Protein AF-A0A9P6G6C9-F1 (afdb_monomer_lite)

Radius of gyration: 34.12 Å; chains: 1; bounding box: 76×97×109 Å

pLDDT: mean 74.34, std 20.44, range [31.48, 97.38]

Secondary structure (DSSP, 8-state):
--PPPPPPPPP-PPPPPPP---------------------------PPPP-----PPPHHHHHHHS-TT---HHHHHHHTT--GGGHHHHHHHHHHHS--------PPPPPPPPHHHHHHHHHHHHS----SS--S-EEEEEEEEEEEEEESSSHHHHHHHHTT-S-SEEEEEE-TT-SSB-TTS-GGGPPPPSSSTT----TT-S-B-SS---HHHHSSHHHHHHHHSTT--SS-------BS-HHHHHHHHHHTSTTSS-SS--SS-EEEEEE-TTEEEEEEEEEEEEEEEEEEE-TTS-EEEEEEEEEEEEEEEEEEEEHHHHGGGTT-SEEEHHHHHHT-PPEE--HHHHHHSTT-----TT----

Organism: NCBI:txid565426

Sequence (370 aa):
MSNSLPPGEPSITTPSSPTVTTTAIERTSTAQAQTTKAKISKKASNAPSELKIKKLPSVEELRNMIPSDGVDIRDLARKLNISDTNYWLFSELIKMTCDIEIRAWVRPLPTIPSPFALMKLYQAASKPAVRRELLENQVIAAELQGDITITWEGHTELARGASRILPESFYRVFYEDSATLTPYVSKHTHPKHRGRLGFTMSDKVAFQSIGTFSVSEDFTRDRIERQLVWNQKKNPSSFVSASDSINVAKRRAHFHSPDGKSNRIGVRIAIARISTHGLRPVTIHADLKETIQNIGKDEFGLDTLEDLSTEIRPVQIPAWIHEDALSGYHDATSMTLEELEAAEPEIWLSITELRHCNLKVPATRGHDYE

Structure (mmCIF, N/CA/C/O backbone):
data_AF-A0A9P6G6C9-F1
#
_entry.id   AF-A0A9P6G6C9-F1
#
loop_
_atom_site.group_PDB
_atom_site.id
_atom_site.type_symbol
_atom_site.label_atom_id
_atom_site.label_alt_id
_atom_site.label_comp_id
_atom_site.label_asym_id
_atom_site.label_entity_id
_atom_site.label_seq_id
_atom_site.pdbx_PDB_ins_code
_atom_site.Cartn_x
_atom_site.Cartn_y
_atom_site.Cartn_z
_atom_site.occupancy
_atom_site.B_iso_or_equiv
_atom_site.auth_seq_id
_atom_site.auth_comp_id
_atom_site.auth_asym_id
_atom_site.auth_atom_id
_atom_site.pdbx_PDB_model_num
ATOM 1 N N . MET A 1 1 ? 19.761 -48.060 52.007 1.00 38.12 1 MET A N 1
ATOM 2 C CA . MET A 1 1 ? 19.286 -49.140 51.116 1.00 38.12 1 MET A CA 1
ATOM 3 C C . MET A 1 1 ? 18.052 -48.606 50.409 1.00 38.12 1 MET A C 1
ATOM 5 O O . MET A 1 1 ? 17.121 -48.263 51.112 1.00 38.12 1 MET A O 1
ATOM 9 N N . SER A 1 2 ? 17.955 -48.386 49.107 1.00 35.81 2 SER A N 1
ATOM 10 C CA . SER A 1 2 ? 18.883 -48.361 47.972 1.00 35.81 2 SER A CA 1
ATOM 11 C C . SER A 1 2 ? 18.137 -47.541 46.912 1.00 35.81 2 SER A C 1
ATOM 13 O O . SER A 1 2 ? 17.025 -47.906 46.543 1.00 35.81 2 SER A O 1
ATOM 15 N N . ASN A 1 3 ? 18.722 -46.415 46.501 1.00 31.62 3 ASN A N 1
ATOM 16 C CA . ASN A 1 3 ? 18.191 -45.515 45.478 1.00 31.62 3 ASN A CA 1
ATOM 17 C C . ASN A 1 3 ? 18.444 -46.106 44.086 1.00 31.62 3 ASN A C 1
ATOM 19 O O . ASN A 1 3 ? 19.581 -46.455 43.768 1.00 31.62 3 ASN A O 1
ATOM 23 N N . SER A 1 4 ? 17.406 -46.173 43.259 1.00 41.09 4 SER A N 1
ATOM 24 C CA . SER A 1 4 ? 17.476 -46.532 41.841 1.00 41.09 4 SER A CA 1
ATOM 25 C C . SER A 1 4 ? 17.426 -45.266 40.978 1.00 41.09 4 SER A C 1
ATOM 27 O O . SER A 1 4 ? 16.466 -44.501 41.040 1.00 41.09 4 SER A O 1
ATOM 29 N N . LEU A 1 5 ? 18.506 -45.053 40.222 1.00 45.41 5 LEU A N 1
ATOM 30 C CA . LEU A 1 5 ? 18.744 -43.953 39.281 1.00 45.41 5 LEU A CA 1
ATOM 31 C C . LEU A 1 5 ? 18.026 -44.175 37.930 1.00 45.41 5 LEU A C 1
ATOM 33 O O . LEU A 1 5 ? 17.737 -45.324 37.586 1.00 45.41 5 LEU A O 1
ATOM 37 N N . PRO A 1 6 ? 17.768 -43.104 37.152 1.00 51.66 6 PRO A N 1
ATOM 38 C CA . PRO A 1 6 ? 17.127 -43.175 35.836 1.00 51.66 6 PRO A CA 1
ATOM 39 C C . PRO A 1 6 ? 18.102 -43.574 34.701 1.00 51.66 6 PRO A C 1
ATOM 41 O O . PRO A 1 6 ? 19.320 -43.474 34.874 1.00 51.66 6 PRO A O 1
ATOM 44 N N . PRO A 1 7 ? 17.581 -44.033 33.542 1.00 54.34 7 PRO A N 1
ATOM 45 C CA . PRO A 1 7 ? 18.381 -44.545 32.431 1.00 54.34 7 PRO A CA 1
ATOM 46 C C . PRO A 1 7 ? 19.007 -43.431 31.580 1.00 54.34 7 PRO A C 1
ATOM 48 O O . PRO A 1 7 ? 18.455 -42.341 31.441 1.00 54.34 7 PRO A O 1
ATOM 51 N N . GLY A 1 8 ? 20.183 -43.749 31.035 1.00 42.47 8 GLY A N 1
ATOM 52 C CA . GLY A 1 8 ? 21.123 -42.822 30.417 1.00 42.47 8 GLY A CA 1
ATOM 53 C C . GLY A 1 8 ? 20.818 -42.362 28.991 1.00 42.47 8 GLY A C 1
ATOM 54 O O . GLY A 1 8 ? 20.066 -42.975 28.234 1.00 42.47 8 GLY A O 1
ATOM 55 N N . GLU A 1 9 ? 21.488 -41.262 28.659 1.00 39.94 9 GLU A N 1
ATOM 56 C CA . GLU A 1 9 ? 21.575 -40.622 27.350 1.00 39.94 9 GLU A CA 1
ATOM 57 C C . GLU A 1 9 ? 22.405 -41.452 26.348 1.00 39.94 9 GLU A C 1
ATOM 59 O O . GLU A 1 9 ? 23.418 -42.051 26.725 1.00 39.94 9 GLU A O 1
ATOM 64 N N . PRO A 1 10 ? 22.046 -41.455 25.051 1.00 46.94 10 PRO A N 1
ATOM 65 C CA . PRO A 1 10 ? 22.897 -42.002 24.005 1.00 46.94 10 PRO A CA 1
ATOM 66 C C . PRO A 1 10 ? 23.982 -41.004 23.562 1.00 46.94 10 PRO A C 1
ATOM 68 O O . PRO A 1 10 ? 23.713 -39.888 23.121 1.00 46.94 10 PRO A O 1
ATOM 71 N N . SER A 1 11 ? 25.227 -41.475 23.633 1.00 35.34 11 SER A N 1
ATOM 72 C CA . SER A 1 11 ? 26.441 -40.855 23.098 1.00 35.34 11 SER A CA 1
ATOM 73 C C . SER A 1 11 ? 26.387 -40.745 21.567 1.00 35.34 11 SER A C 1
ATOM 75 O O . SER A 1 11 ? 26.292 -41.758 20.872 1.00 35.34 11 SER A O 1
ATOM 77 N N . ILE A 1 12 ? 26.482 -39.522 21.035 1.00 45.25 12 ILE A N 1
ATOM 78 C CA . ILE A 1 12 ? 26.712 -39.270 19.607 1.00 45.25 12 ILE A CA 1
ATOM 79 C C . ILE A 1 12 ? 28.212 -39.073 19.391 1.00 45.25 12 ILE A C 1
ATOM 81 O O . ILE A 1 12 ? 28.831 -38.138 19.895 1.00 45.25 12 ILE A O 1
ATOM 85 N N . THR A 1 13 ? 28.778 -40.001 18.631 1.00 37.72 13 THR A N 1
ATOM 86 C CA . THR A 1 13 ? 30.160 -40.045 18.164 1.00 37.72 13 THR A CA 1
ATOM 87 C C . THR A 1 13 ? 30.345 -39.096 16.979 1.00 37.72 13 THR A C 1
ATOM 89 O O . THR A 1 13 ? 29.615 -39.150 15.992 1.00 37.72 13 THR A O 1
ATOM 92 N N . THR A 1 14 ? 31.346 -38.225 17.067 1.00 38.72 14 THR A N 1
ATOM 93 C CA . THR A 1 14 ? 31.849 -37.381 15.977 1.00 38.72 14 THR A CA 1
ATOM 94 C C . THR A 1 14 ? 32.700 -38.203 15.000 1.00 38.72 14 THR A C 1
ATOM 96 O O . THR A 1 14 ? 33.655 -38.846 15.438 1.00 38.72 14 THR A O 1
ATOM 99 N N . PRO A 1 15 ? 32.450 -38.151 13.677 1.00 43.31 15 PRO A N 1
ATOM 100 C CA . PRO A 1 15 ? 33.411 -38.616 12.688 1.00 43.31 15 PRO A CA 1
ATOM 101 C C . PRO A 1 15 ? 34.356 -37.486 12.264 1.00 43.31 15 PRO A C 1
ATOM 103 O O . PRO A 1 15 ? 33.947 -36.382 11.909 1.00 43.31 15 PRO A O 1
ATOM 106 N N . SER A 1 16 ? 35.640 -37.821 12.293 1.00 35.06 16 SER A N 1
ATOM 107 C CA . SER A 1 16 ? 36.790 -37.069 11.806 1.00 35.06 16 SER A CA 1
ATOM 108 C C . SER A 1 16 ? 36.737 -36.757 10.305 1.00 35.06 16 SER A C 1
ATOM 110 O O . SER A 1 16 ? 36.361 -37.598 9.489 1.00 35.06 16 SER A O 1
ATOM 112 N N . SER A 1 17 ? 37.207 -35.558 9.967 1.00 34.16 17 SER A N 1
ATOM 113 C CA . SER A 1 17 ? 37.403 -34.999 8.627 1.00 34.16 17 SER A CA 1
ATOM 114 C C . SER A 1 17 ? 38.245 -35.871 7.683 1.00 34.16 17 SER A C 1
ATOM 116 O O . SER A 1 17 ? 39.265 -36.413 8.113 1.00 34.16 17 SER A O 1
ATOM 118 N N . PRO A 1 18 ? 37.944 -35.888 6.370 1.00 42.31 18 PRO A N 1
ATOM 119 C CA . PRO A 1 18 ? 38.928 -36.215 5.353 1.00 42.31 18 PRO A CA 1
ATOM 120 C C . PRO A 1 18 ? 39.667 -34.958 4.872 1.00 42.31 18 PRO A C 1
ATOM 122 O O . PRO A 1 18 ? 39.082 -33.961 4.445 1.00 42.31 18 PRO A O 1
ATOM 125 N N . THR A 1 19 ? 40.988 -35.054 4.943 1.00 37.78 19 THR A N 1
ATOM 126 C CA . THR A 1 19 ? 42.002 -34.171 4.370 1.00 37.78 19 THR A CA 1
ATOM 127 C C . THR A 1 19 ? 41.800 -34.005 2.862 1.00 37.78 19 THR A C 1
ATOM 129 O O . THR A 1 19 ? 41.889 -34.979 2.117 1.00 37.78 19 THR A O 1
ATOM 132 N N . VAL A 1 20 ? 41.580 -32.772 2.398 1.00 34.88 20 VAL A N 1
ATOM 133 C CA . VAL A 1 20 ? 41.673 -32.417 0.975 1.00 34.88 20 VAL A CA 1
ATOM 134 C C . VAL A 1 20 ? 42.923 -31.575 0.768 1.00 34.88 20 VAL A C 1
ATOM 136 O O . VAL A 1 20 ? 43.046 -30.454 1.257 1.00 34.88 20 VAL A O 1
ATOM 139 N N . THR A 1 21 ? 43.863 -32.174 0.049 1.00 35.75 21 THR A N 1
ATOM 140 C CA . THR A 1 21 ? 45.107 -31.590 -0.439 1.00 35.75 21 THR A CA 1
ATOM 141 C C . THR A 1 21 ? 44.792 -30.593 -1.552 1.00 35.75 21 THR A C 1
ATOM 143 O O . THR A 1 21 ? 44.393 -30.999 -2.642 1.00 35.75 21 THR A O 1
ATOM 146 N N . THR A 1 22 ? 44.990 -29.296 -1.310 1.00 34.56 22 THR A N 1
ATOM 147 C CA . THR A 1 22 ? 44.917 -28.278 -2.367 1.00 34.56 22 THR A CA 1
ATOM 148 C C . THR A 1 22 ? 46.325 -27.908 -2.808 1.00 34.56 22 THR A C 1
ATOM 150 O O . THR A 1 22 ? 47.099 -27.297 -2.074 1.00 34.56 22 THR A O 1
ATOM 153 N N . THR A 1 23 ? 46.653 -28.325 -4.025 1.00 34.06 23 THR A N 1
ATOM 154 C CA . THR A 1 23 ? 47.882 -28.020 -4.750 1.00 34.06 23 THR A CA 1
ATOM 155 C C . THR A 1 23 ? 48.022 -26.511 -4.955 1.00 34.06 23 THR A C 1
ATOM 157 O O . THR A 1 23 ? 47.132 -25.863 -5.506 1.00 34.06 23 THR A O 1
ATOM 160 N N . ALA A 1 24 ? 49.154 -25.957 -4.523 1.00 35.28 24 ALA A N 1
ATOM 161 C CA . ALA A 1 24 ? 49.559 -24.594 -4.819 1.00 35.28 24 ALA A CA 1
ATOM 162 C C . ALA A 1 24 ? 49.831 -24.450 -6.325 1.00 35.28 24 ALA A C 1
ATOM 164 O O . ALA A 1 24 ? 50.690 -25.134 -6.879 1.00 35.28 24 ALA A O 1
ATOM 165 N N . ILE A 1 25 ? 49.092 -23.559 -6.985 1.00 36.94 25 ILE A N 1
ATOM 166 C CA . ILE A 1 25 ? 49.417 -23.065 -8.323 1.00 36.94 25 ILE A CA 1
ATOM 167 C C . ILE A 1 25 ? 50.054 -21.691 -8.127 1.00 36.94 25 ILE A C 1
ATOM 169 O O . ILE A 1 25 ? 49.365 -20.692 -7.923 1.00 36.94 25 ILE A O 1
ATOM 173 N N . GLU A 1 26 ? 51.383 -21.657 -8.186 1.00 34.56 26 GLU A N 1
ATOM 174 C CA . GLU A 1 26 ? 52.137 -20.440 -8.456 1.00 34.56 26 GLU A CA 1
ATOM 175 C C . GLU A 1 26 ? 51.797 -19.967 -9.873 1.00 34.56 26 GLU A C 1
ATOM 177 O O . GLU A 1 26 ? 52.072 -20.642 -10.865 1.00 34.56 26 GLU A O 1
ATOM 182 N N . ARG A 1 27 ? 51.186 -18.786 -9.977 1.00 34.44 27 ARG A N 1
ATOM 183 C CA . ARG A 1 27 ? 51.177 -18.006 -11.214 1.00 34.44 27 ARG A CA 1
ATOM 184 C C . ARG A 1 27 ? 52.000 -16.751 -10.994 1.00 34.44 27 ARG A C 1
ATOM 186 O O . ARG A 1 27 ? 51.527 -15.743 -10.481 1.00 34.44 27 ARG A O 1
ATOM 193 N N . THR A 1 28 ? 53.246 -16.847 -11.426 1.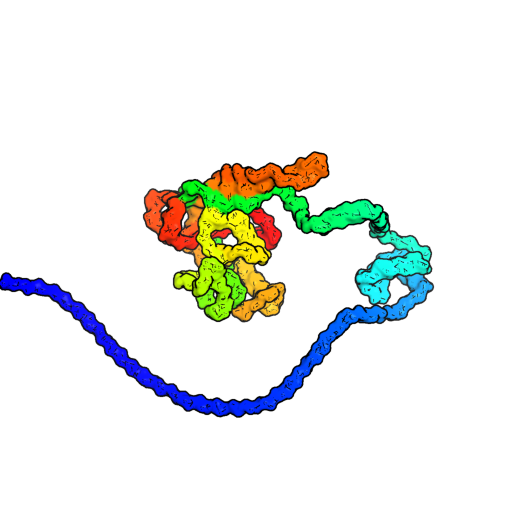00 35.66 28 THR A N 1
ATOM 194 C CA . THR A 1 28 ? 54.067 -15.734 -11.882 1.00 35.66 28 THR A CA 1
ATOM 195 C C . THR A 1 28 ? 53.345 -15.018 -13.025 1.00 35.66 28 THR A C 1
ATOM 197 O O . THR A 1 28 ? 53.144 -15.578 -14.101 1.00 35.66 28 THR A O 1
ATOM 200 N N . SER A 1 29 ? 52.963 -13.759 -12.817 1.00 34.97 29 SER A N 1
ATOM 201 C CA . SER A 1 29 ? 52.684 -12.838 -13.920 1.00 34.97 29 SER A CA 1
ATOM 202 C C . SER A 1 29 ? 53.418 -11.529 -13.679 1.00 34.97 29 SER A C 1
ATOM 204 O O . SER A 1 29 ? 53.102 -10.753 -12.778 1.00 34.97 29 SER A O 1
ATOM 206 N N . THR A 1 30 ? 54.435 -11.344 -14.503 1.00 33.28 30 THR A N 1
ATOM 207 C CA . THR A 1 30 ? 55.254 -10.160 -14.708 1.00 33.28 30 THR A CA 1
ATOM 208 C C . THR A 1 30 ? 54.401 -8.915 -14.949 1.00 33.28 30 THR A C 1
ATOM 210 O O . THR A 1 30 ? 53.619 -8.837 -15.894 1.00 33.28 30 THR A O 1
ATOM 213 N N . ALA A 1 31 ? 54.600 -7.903 -14.106 1.00 33.38 31 ALA A N 1
ATOM 214 C CA . ALA A 1 31 ? 54.125 -6.550 -14.346 1.00 33.38 31 ALA A CA 1
ATOM 215 C C . ALA A 1 31 ? 54.951 -5.921 -15.482 1.00 33.38 31 ALA A C 1
ATOM 217 O O . ALA A 1 31 ? 56.039 -5.393 -15.261 1.00 33.38 31 ALA A O 1
ATOM 218 N N . GLN A 1 32 ? 54.442 -5.988 -16.713 1.00 35.22 32 GLN A N 1
ATOM 219 C CA . GLN A 1 32 ? 54.867 -5.086 -17.779 1.00 35.22 32 GLN A CA 1
ATOM 220 C C . GLN A 1 32 ? 54.033 -3.809 -17.698 1.00 35.22 32 GLN A C 1
ATOM 222 O O . GLN A 1 32 ? 52.830 -3.802 -17.957 1.00 35.22 32 GLN A O 1
ATOM 227 N N . ALA A 1 33 ? 54.701 -2.717 -17.337 1.00 37.06 33 ALA A N 1
ATOM 228 C CA . ALA A 1 33 ? 54.187 -1.367 -17.462 1.00 37.06 33 ALA A CA 1
ATOM 229 C C . ALA A 1 33 ? 53.988 -1.032 -18.950 1.00 37.06 33 ALA A C 1
ATOM 231 O O . ALA A 1 33 ? 54.925 -0.642 -19.644 1.00 37.06 33 ALA A O 1
ATOM 232 N N . GLN A 1 34 ? 52.760 -1.181 -19.445 1.00 35.28 34 GLN A N 1
ATOM 233 C CA . GLN A 1 34 ? 52.331 -0.530 -20.676 1.00 35.28 34 GLN A CA 1
ATOM 234 C C . GLN A 1 34 ? 51.728 0.829 -20.328 1.00 35.28 34 GLN A C 1
ATOM 236 O O . GLN A 1 34 ? 50.634 0.953 -19.784 1.00 35.28 34 GLN A O 1
ATOM 241 N N . THR A 1 35 ? 52.484 1.867 -20.660 1.00 37.66 35 THR A N 1
ATOM 242 C CA . THR A 1 35 ? 52.053 3.258 -20.735 1.00 37.66 35 THR A CA 1
ATOM 243 C C . THR A 1 35 ? 50.984 3.417 -21.819 1.00 37.66 35 THR A C 1
ATOM 245 O O . THR A 1 35 ? 51.260 3.782 -22.961 1.00 37.66 35 THR A O 1
ATOM 248 N N . THR A 1 36 ? 49.718 3.186 -21.474 1.00 33.06 36 THR A N 1
ATOM 249 C CA . THR A 1 36 ? 48.600 3.649 -22.302 1.00 33.06 36 THR A CA 1
ATOM 250 C C . THR A 1 36 ? 48.449 5.154 -22.134 1.00 33.06 36 THR A C 1
ATOM 252 O O . THR A 1 36 ? 47.902 5.646 -21.147 1.00 33.06 36 THR A O 1
ATOM 255 N N . LYS A 1 37 ? 48.952 5.892 -23.129 1.00 36.00 37 LYS A N 1
ATOM 256 C CA . LYS A 1 37 ? 48.627 7.298 -23.378 1.00 36.00 37 LYS A CA 1
ATOM 257 C C . LYS A 1 37 ? 47.113 7.485 -23.268 1.00 36.00 37 LYS A C 1
ATOM 259 O O . LYS A 1 37 ? 46.359 6.917 -24.057 1.00 36.00 37 LYS A O 1
ATOM 264 N N . ALA A 1 38 ? 46.684 8.308 -22.315 1.00 36.22 38 ALA A N 1
ATOM 265 C CA . ALA A 1 38 ? 45.323 8.806 -22.247 1.00 36.22 38 ALA A CA 1
ATOM 266 C C . ALA A 1 38 ? 44.991 9.504 -23.573 1.00 36.22 38 ALA A C 1
ATOM 268 O O . ALA A 1 38 ? 45.476 10.599 -23.866 1.00 36.22 38 ALA A O 1
ATOM 269 N N . LYS A 1 39 ? 44.171 8.857 -24.401 1.00 37.59 39 LYS A N 1
ATOM 270 C CA . LYS A 1 39 ? 43.513 9.511 -25.526 1.00 37.59 39 LYS A CA 1
ATOM 271 C C . LYS A 1 39 ? 42.437 10.395 -24.905 1.00 37.59 39 LYS A C 1
ATOM 273 O O . LYS A 1 39 ? 41.327 9.949 -24.639 1.00 37.59 39 LYS A O 1
ATOM 278 N N . ILE A 1 40 ? 42.805 11.640 -24.611 1.00 37.81 40 ILE A N 1
ATOM 279 C CA . ILE A 1 40 ? 41.863 12.719 -24.323 1.00 37.81 40 ILE A CA 1
ATOM 280 C C . ILE A 1 40 ? 40.944 12.793 -25.544 1.00 37.81 40 ILE A C 1
ATOM 282 O O . ILE A 1 40 ? 41.323 13.335 -26.584 1.00 37.81 40 ILE A O 1
ATOM 286 N N . SER A 1 41 ? 39.751 12.200 -25.461 1.00 36.78 41 SER A N 1
ATOM 287 C CA . SER A 1 41 ? 38.705 12.512 -26.422 1.00 36.78 41 SER A CA 1
ATOM 288 C C . SER A 1 41 ? 38.357 13.972 -26.174 1.00 36.78 41 SER A C 1
ATOM 290 O O . SER A 1 41 ? 37.786 14.313 -25.135 1.00 36.78 41 SER A O 1
ATOM 292 N N . LYS A 1 42 ? 38.769 14.845 -27.096 1.00 39.38 42 LYS A N 1
ATOM 293 C CA . LYS A 1 42 ? 38.312 16.229 -27.150 1.00 39.38 42 LYS A CA 1
ATOM 294 C C . LYS A 1 42 ? 36.788 16.204 -27.062 1.00 39.38 42 LYS A C 1
ATOM 296 O O . LYS A 1 42 ? 36.119 15.765 -27.993 1.00 39.38 42 LYS A O 1
ATOM 301 N N . LYS A 1 43 ? 36.262 16.644 -25.918 1.00 38.75 43 LYS A N 1
ATOM 302 C CA . LYS A 1 43 ? 34.870 17.055 -25.759 1.00 38.75 43 LYS A CA 1
ATOM 303 C C . LYS A 1 43 ? 34.605 18.033 -26.899 1.00 38.75 43 LYS A C 1
ATOM 305 O O . LYS A 1 43 ? 35.256 19.076 -26.962 1.00 38.75 43 LYS A O 1
ATOM 310 N N . ALA A 1 44 ? 33.739 17.647 -27.831 1.00 39.66 44 ALA A N 1
ATOM 311 C CA . ALA A 1 44 ? 33.277 18.539 -28.875 1.00 39.66 44 ALA A CA 1
ATOM 312 C C . ALA A 1 44 ? 32.716 19.786 -28.187 1.00 39.66 44 ALA A C 1
ATOM 314 O O . ALA A 1 44 ? 31.836 19.696 -27.330 1.00 39.66 44 ALA A O 1
ATOM 315 N N . SER A 1 45 ? 33.299 20.939 -28.497 1.00 39.34 45 SER A N 1
ATOM 316 C CA . SER A 1 45 ? 32.739 22.224 -28.119 1.00 39.34 45 SER A CA 1
ATOM 317 C C . SER A 1 45 ? 31.332 22.299 -28.705 1.00 39.34 45 SER A C 1
ATOM 319 O O . SER A 1 45 ? 31.185 22.228 -29.926 1.00 39.34 45 SER A O 1
ATOM 321 N N . ASN A 1 46 ? 30.316 22.470 -27.858 1.00 44.69 46 ASN A N 1
ATOM 322 C CA . ASN A 1 46 ? 28.985 22.926 -28.263 1.00 44.69 46 ASN A CA 1
ATOM 323 C C . ASN A 1 46 ? 29.069 24.396 -28.712 1.00 44.69 46 ASN A C 1
ATOM 325 O O . ASN A 1 46 ? 28.475 25.283 -28.106 1.00 44.69 46 ASN A O 1
ATOM 329 N N . ALA A 1 47 ? 29.860 24.663 -29.747 1.00 39.28 47 ALA A N 1
ATOM 330 C CA . ALA A 1 47 ? 29.666 25.843 -30.559 1.00 39.28 47 ALA A CA 1
ATOM 331 C C . ALA A 1 47 ? 28.433 25.562 -31.435 1.00 39.28 47 ALA A C 1
ATOM 333 O O . ALA A 1 47 ? 28.326 24.447 -31.962 1.00 39.28 47 ALA A O 1
ATOM 334 N N . PRO A 1 48 ? 27.483 26.505 -31.563 1.00 35.91 48 PRO A N 1
ATOM 335 C CA . PRO A 1 48 ? 26.362 26.346 -32.477 1.00 35.91 48 PRO A CA 1
ATOM 336 C C . PRO A 1 48 ? 26.928 26.026 -33.860 1.00 35.91 48 PRO A C 1
ATOM 338 O O . PRO A 1 48 ? 27.783 26.748 -34.371 1.00 35.91 48 PRO A O 1
ATOM 341 N N . SER A 1 49 ? 26.510 24.893 -34.425 1.00 45.06 49 SER A N 1
ATOM 342 C CA . SER A 1 49 ? 26.867 24.549 -35.794 1.00 45.06 49 SER A CA 1
ATOM 343 C C . SER A 1 49 ? 26.381 25.687 -36.685 1.00 45.06 49 SER A C 1
ATOM 345 O O . SER A 1 49 ? 25.207 26.054 -36.627 1.00 45.06 49 SER A O 1
ATOM 347 N N . GLU A 1 50 ? 27.290 26.286 -37.458 1.00 40.34 50 GLU A N 1
ATOM 348 C CA . GLU A 1 50 ? 26.919 27.275 -38.465 1.00 40.34 50 GLU A CA 1
ATOM 349 C C . GLU A 1 50 ? 25.769 26.705 -39.293 1.00 40.34 50 GLU A C 1
ATOM 351 O O . GLU A 1 50 ? 25.876 25.623 -39.882 1.00 40.34 50 GLU A O 1
ATOM 356 N N . LEU A 1 51 ? 24.647 27.427 -39.289 1.00 42.25 51 LEU A N 1
ATOM 357 C CA . LEU A 1 51 ? 23.497 27.155 -40.133 1.00 42.25 51 LEU A CA 1
ATOM 358 C C . LEU A 1 51 ? 23.990 27.130 -41.583 1.00 42.25 51 LEU A C 1
ATOM 360 O O . LEU A 1 51 ? 24.182 28.172 -42.205 1.00 42.25 51 LEU A O 1
ATOM 364 N N . LYS A 1 52 ? 24.202 25.929 -42.132 1.00 44.22 52 LYS A N 1
ATOM 365 C CA . LYS A 1 52 ? 24.431 25.728 -43.564 1.00 44.22 52 LYS A CA 1
ATOM 366 C C . LYS A 1 52 ? 23.116 25.994 -44.289 1.00 44.22 52 LYS A C 1
ATOM 368 O O . LYS A 1 52 ? 22.413 25.065 -44.679 1.00 44.22 52 LYS A O 1
ATOM 373 N N . ILE A 1 53 ? 22.756 27.266 -44.430 1.00 49.69 53 ILE A N 1
ATOM 374 C CA . ILE A 1 53 ? 21.633 27.680 -45.262 1.00 49.69 53 ILE A CA 1
ATOM 375 C C . ILE A 1 53 ? 22.057 27.380 -46.701 1.00 49.69 53 ILE A C 1
ATOM 377 O O . ILE A 1 53 ? 22.908 28.067 -47.267 1.00 49.69 53 ILE A O 1
ATOM 381 N N . LYS A 1 54 ? 21.504 26.313 -47.294 1.00 56.88 54 LYS A N 1
ATOM 382 C CA . LYS A 1 54 ? 21.518 26.173 -48.754 1.00 56.88 54 LYS A CA 1
ATOM 383 C C . LYS A 1 54 ? 20.895 27.450 -49.308 1.00 56.88 54 LYS A C 1
ATOM 385 O O . LYS A 1 54 ? 19.848 27.859 -48.816 1.00 56.88 54 LYS A O 1
ATOM 390 N N . LYS A 1 55 ? 21.587 28.090 -50.256 1.00 61.81 55 LYS A N 1
ATOM 391 C CA . LYS A 1 55 ? 21.220 29.377 -50.862 1.00 61.81 55 LYS A CA 1
ATOM 392 C C . LYS A 1 55 ? 19.698 29.439 -51.043 1.00 61.81 55 LYS A C 1
ATOM 394 O O . LYS A 1 55 ? 19.145 28.590 -51.740 1.00 61.81 55 LYS A O 1
ATOM 399 N N . LEU A 1 56 ? 19.044 30.363 -50.335 1.00 64.44 56 LEU A N 1
ATOM 400 C CA . LEU A 1 56 ? 17.596 30.532 -50.431 1.00 64.44 56 LEU A CA 1
ATOM 401 C C . LEU A 1 56 ? 17.227 30.825 -51.896 1.00 64.44 56 LEU A C 1
ATOM 403 O O . LEU A 1 56 ? 18.024 31.479 -52.582 1.00 64.44 56 LEU A O 1
ATOM 407 N N . PRO A 1 57 ? 16.064 30.354 -52.379 1.00 73.06 57 PRO A N 1
ATOM 408 C CA . PRO A 1 57 ? 15.581 30.728 -53.701 1.00 73.06 57 PRO A CA 1
ATOM 409 C C . PRO A 1 57 ? 15.430 32.248 -53.801 1.00 73.06 57 PRO A C 1
ATOM 411 O O . PRO A 1 57 ? 15.251 32.943 -52.795 1.00 73.06 57 PRO A O 1
ATOM 414 N N . SER A 1 58 ? 15.503 32.766 -55.020 1.00 76.81 58 SER A N 1
ATOM 415 C CA . SER A 1 58 ? 15.201 34.167 -55.298 1.00 76.81 58 SER A CA 1
ATOM 416 C C . SER A 1 58 ? 13.751 34.508 -54.927 1.00 76.81 58 SER A C 1
ATOM 418 O O . SER A 1 58 ? 12.883 33.638 -54.843 1.00 76.81 58 SER A O 1
ATOM 420 N N . VAL A 1 59 ? 13.470 35.797 -54.720 1.00 68.44 59 VAL A N 1
ATOM 421 C CA . VAL A 1 59 ? 12.112 36.277 -54.401 1.00 68.44 59 VAL A CA 1
ATOM 422 C C . VAL A 1 59 ? 11.113 35.897 -55.503 1.00 68.44 59 VAL A C 1
ATOM 424 O O . VAL A 1 59 ? 9.983 35.527 -55.203 1.00 68.44 59 VAL A O 1
ATOM 427 N N . GLU A 1 60 ? 11.542 35.922 -56.766 1.00 70.12 60 GLU A N 1
ATOM 428 C CA . GLU A 1 60 ? 10.740 35.510 -57.925 1.00 70.12 60 GLU A CA 1
ATOM 429 C C . GLU A 1 60 ? 10.357 34.020 -57.850 1.00 70.12 60 GLU A C 1
ATOM 431 O O . GLU A 1 60 ? 9.197 33.651 -58.027 1.00 70.12 60 GLU A O 1
ATOM 436 N N . GLU A 1 61 ? 11.321 33.155 -57.518 1.00 75.25 61 GLU A N 1
ATOM 437 C CA . GLU A 1 61 ? 11.089 31.717 -57.345 1.00 75.25 61 GLU A CA 1
ATOM 438 C C . GLU A 1 61 ? 10.160 31.441 -56.160 1.00 75.25 61 GLU A C 1
ATOM 440 O O . GLU A 1 61 ? 9.257 30.615 -56.274 1.00 75.25 61 GLU A O 1
ATOM 445 N N . LEU A 1 62 ? 10.323 32.166 -55.048 1.00 74.94 62 LEU A N 1
ATOM 446 C CA . LEU A 1 62 ? 9.441 32.049 -53.885 1.00 74.94 62 LEU A CA 1
ATOM 447 C C . LEU A 1 62 ? 8.001 32.455 -54.214 1.00 74.94 62 LEU A C 1
ATOM 449 O O . LEU A 1 62 ? 7.080 31.747 -53.811 1.00 74.94 62 LEU A O 1
ATOM 453 N N . ARG A 1 63 ? 7.794 33.529 -54.987 1.00 72.50 63 ARG A N 1
ATOM 454 C CA . ARG A 1 63 ? 6.456 33.938 -55.451 1.00 72.50 63 ARG A CA 1
ATOM 455 C C . ARG A 1 63 ? 5.809 32.869 -56.325 1.00 72.50 63 ARG A C 1
ATOM 457 O O . ARG A 1 63 ? 4.650 32.544 -56.110 1.00 72.50 63 ARG A O 1
ATOM 464 N N . ASN A 1 64 ? 6.568 32.263 -57.236 1.00 78.12 64 ASN A N 1
ATOM 465 C CA . ASN A 1 64 ? 6.065 31.191 -58.102 1.00 78.12 64 ASN A CA 1
ATOM 466 C C . ASN A 1 64 ? 5.748 29.891 -57.339 1.00 78.12 64 ASN A C 1
ATOM 468 O O . ASN A 1 64 ? 4.964 29.071 -57.811 1.00 78.12 64 ASN A O 1
ATOM 472 N N . MET A 1 65 ? 6.351 29.685 -56.163 1.00 77.81 65 MET A N 1
ATOM 473 C CA . MET A 1 65 ? 6.074 28.532 -55.299 1.00 77.81 65 MET A CA 1
ATOM 474 C C . MET A 1 65 ? 4.825 28.702 -54.422 1.00 77.81 65 MET A C 1
ATOM 476 O O . MET A 1 65 ? 4.375 27.710 -53.841 1.00 77.81 65 MET A O 1
ATOM 480 N N . ILE A 1 66 ? 4.284 29.919 -54.303 1.00 76.94 66 ILE A N 1
ATOM 481 C CA . ILE A 1 66 ? 3.101 30.230 -53.496 1.00 76.94 66 ILE A CA 1
ATOM 482 C C . ILE A 1 66 ? 1.891 30.339 -54.441 1.00 76.94 66 ILE A C 1
ATOM 484 O O . ILE A 1 66 ? 1.823 31.283 -55.227 1.00 76.94 66 ILE A O 1
ATOM 488 N N . PRO A 1 67 ? 0.933 29.394 -54.395 1.00 73.06 67 PRO A N 1
ATOM 489 C CA . PRO A 1 67 ? -0.310 29.489 -55.153 1.00 73.06 67 PRO A CA 1
ATOM 490 C C . PRO A 1 67 ? -1.076 30.776 -54.827 1.00 73.06 67 PRO A C 1
ATOM 492 O O . PRO A 1 67 ? -0.983 31.297 -53.713 1.00 73.06 67 PRO A O 1
ATOM 495 N N . SER A 1 68 ? -1.865 31.280 -55.779 1.00 67.12 68 SER A N 1
ATOM 496 C CA . SER A 1 68 ? -2.624 32.529 -55.609 1.00 67.12 68 SER A CA 1
ATOM 497 C C . SER A 1 68 ? -3.701 32.458 -54.518 1.00 67.12 68 SER A C 1
ATOM 499 O O . SER A 1 68 ? -4.156 33.494 -54.045 1.00 67.12 68 SER A O 1
ATOM 501 N N . ASP A 1 69 ? -4.103 31.256 -54.106 1.00 64.56 69 ASP A N 1
ATOM 502 C CA . ASP A 1 69 ? -5.013 30.968 -52.992 1.00 64.56 69 ASP A CA 1
ATOM 503 C C . ASP A 1 69 ? -4.294 30.711 -51.648 1.00 64.56 69 ASP A C 1
ATOM 505 O O . ASP A 1 69 ? -4.948 30.528 -50.619 1.00 64.56 69 ASP A O 1
ATOM 509 N N . GLY A 1 70 ? -2.957 30.780 -51.629 1.00 66.25 70 GLY A N 1
ATOM 510 C CA . GLY A 1 70 ? -2.111 30.663 -50.440 1.00 66.25 70 GLY A CA 1
ATOM 511 C C . GLY A 1 70 ? -1.411 29.306 -50.291 1.00 66.25 70 GLY A C 1
ATOM 512 O O . GLY A 1 70 ? -1.674 28.346 -51.009 1.00 66.25 70 GLY A O 1
ATOM 513 N N . VAL A 1 71 ? -0.473 29.215 -49.342 1.00 74.44 71 VAL A N 1
ATOM 514 C CA . VAL A 1 71 ? 0.240 27.968 -49.007 1.00 74.44 71 VAL A CA 1
ATOM 515 C C . VAL A 1 71 ? 0.465 27.860 -47.503 1.00 74.44 71 VAL A C 1
ATOM 517 O O . VAL A 1 71 ? 0.725 28.864 -46.835 1.00 74.44 71 VAL A O 1
ATOM 520 N N . ASP A 1 72 ? 0.405 26.642 -46.963 1.00 79.56 72 ASP A N 1
ATOM 521 C CA . ASP A 1 72 ? 0.831 26.394 -45.586 1.00 79.56 72 ASP A CA 1
ATOM 522 C C . ASP A 1 72 ? 2.346 26.627 -45.456 1.00 79.56 72 ASP A C 1
ATOM 524 O O . ASP A 1 72 ? 3.165 26.081 -46.205 1.00 79.56 72 ASP A O 1
ATOM 528 N N . ILE A 1 73 ? 2.736 27.452 -44.484 1.00 75.88 73 ILE A N 1
ATOM 529 C CA . ILE A 1 73 ? 4.132 27.854 -44.306 1.00 75.88 73 ILE A CA 1
ATOM 530 C C . ILE A 1 73 ? 5.047 26.683 -43.924 1.00 75.88 73 ILE A C 1
ATOM 532 O O . ILE A 1 73 ? 6.223 26.694 -44.281 1.00 75.88 73 ILE A O 1
ATOM 536 N N . ARG A 1 74 ? 4.531 25.653 -43.240 1.00 77.19 74 ARG A N 1
ATOM 537 C CA . ARG A 1 74 ? 5.291 24.443 -42.885 1.00 77.19 74 ARG A CA 1
ATOM 538 C C . ARG A 1 74 ? 5.504 23.554 -44.100 1.00 77.19 74 ARG A C 1
ATOM 540 O O . ARG A 1 74 ? 6.538 22.897 -44.200 1.00 77.19 74 ARG A O 1
ATOM 547 N N . ASP A 1 75 ? 4.559 23.541 -45.033 1.00 79.31 75 ASP A N 1
ATOM 548 C CA . ASP A 1 75 ? 4.706 22.820 -46.299 1.00 79.31 75 ASP A CA 1
ATOM 549 C C . ASP A 1 75 ? 5.729 23.504 -47.203 1.00 79.31 75 ASP A C 1
ATOM 551 O O . ASP A 1 75 ? 6.601 22.841 -47.772 1.00 79.31 75 ASP A O 1
ATOM 555 N N . LEU A 1 76 ? 5.687 24.838 -47.276 1.00 80.00 76 LEU A N 1
ATOM 556 C CA . LEU A 1 76 ? 6.683 25.618 -48.006 1.00 80.00 76 LEU A CA 1
ATOM 557 C C . LEU A 1 76 ? 8.080 25.485 -47.375 1.00 80.00 76 LEU A C 1
ATOM 559 O O . LEU A 1 76 ? 9.062 25.258 -48.081 1.00 80.00 76 LEU A O 1
ATOM 563 N N . ALA A 1 77 ? 8.175 25.546 -46.045 1.00 79.75 77 ALA A N 1
ATOM 564 C CA . ALA A 1 77 ? 9.433 25.392 -45.322 1.00 79.75 77 ALA A CA 1
ATOM 565 C C . ALA A 1 77 ? 10.039 23.986 -45.489 1.00 79.75 77 ALA A C 1
ATOM 567 O O . ALA A 1 77 ? 11.246 23.867 -45.711 1.00 79.75 77 ALA A O 1
ATOM 568 N N . ARG A 1 78 ? 9.216 22.926 -45.491 1.00 80.50 78 ARG A N 1
ATOM 569 C CA . ARG A 1 78 ? 9.664 21.556 -45.800 1.00 80.50 78 ARG A CA 1
ATOM 570 C C . ARG A 1 78 ? 10.201 21.426 -47.222 1.00 80.50 78 ARG A C 1
ATOM 572 O O . ARG A 1 78 ? 11.266 20.841 -47.404 1.00 80.50 78 ARG A O 1
ATOM 579 N N . LYS A 1 79 ? 9.532 22.019 -48.220 1.00 82.38 79 LYS A N 1
ATOM 580 C CA . LYS A 1 79 ? 10.015 22.032 -49.618 1.00 82.38 79 LYS A CA 1
ATOM 581 C C . LYS A 1 79 ? 11.389 22.694 -49.757 1.00 82.38 79 LYS A C 1
ATOM 583 O O . LYS A 1 79 ? 12.178 22.297 -50.609 1.00 82.38 79 LYS A O 1
ATOM 588 N N . LEU A 1 80 ? 11.690 23.662 -48.895 1.00 80.44 80 LEU A N 1
ATOM 589 C CA . LEU A 1 80 ? 12.955 24.396 -48.883 1.00 80.44 80 LEU A CA 1
ATOM 590 C C . LEU A 1 80 ? 13.976 23.847 -47.871 1.00 80.44 80 LEU A C 1
ATOM 592 O O . LEU A 1 80 ? 15.045 24.432 -47.706 1.00 80.44 80 LEU A O 1
ATOM 596 N N . ASN A 1 81 ? 13.685 22.704 -47.233 1.00 82.50 81 ASN A N 1
ATOM 597 C CA . ASN A 1 81 ? 14.508 22.080 -46.189 1.00 82.50 81 ASN A CA 1
ATOM 598 C C . ASN A 1 81 ? 14.854 23.028 -45.024 1.00 82.50 81 ASN A C 1
ATOM 600 O O . ASN A 1 81 ? 15.974 23.023 -44.508 1.00 82.50 81 ASN A O 1
ATOM 604 N N . ILE A 1 82 ? 13.896 23.854 -44.608 1.00 75.62 82 ILE A N 1
ATOM 605 C CA . ILE A 1 82 ? 14.037 24.761 -43.469 1.00 75.62 82 ILE A CA 1
ATOM 606 C C . ILE A 1 82 ? 13.613 24.019 -42.200 1.00 75.62 82 ILE A C 1
ATOM 608 O O . ILE A 1 82 ? 12.531 23.445 -42.147 1.00 75.62 82 ILE A O 1
ATOM 612 N N . SER A 1 83 ? 14.479 24.031 -41.182 1.00 73.25 83 SER A N 1
ATOM 613 C CA . SER A 1 83 ? 14.225 23.394 -39.880 1.00 73.25 83 SER A CA 1
ATOM 614 C C . SER A 1 83 ? 12.956 23.929 -39.211 1.00 73.25 83 SER A C 1
ATOM 616 O O . SER A 1 83 ? 12.720 25.139 -39.213 1.00 73.25 83 SER A O 1
ATOM 618 N N . ASP A 1 84 ? 12.224 23.046 -38.528 1.00 68.31 84 ASP A N 1
ATOM 619 C CA . ASP A 1 84 ? 11.019 23.360 -37.750 1.00 68.31 84 ASP A CA 1
ATOM 620 C C . ASP A 1 84 ? 11.240 24.453 -36.698 1.00 68.31 84 ASP A C 1
ATOM 622 O O . ASP A 1 84 ? 10.350 25.251 -36.405 1.00 68.31 84 ASP A O 1
ATOM 626 N N . THR A 1 85 ? 12.460 24.547 -36.168 1.00 63.75 85 THR A N 1
ATOM 627 C CA . THR A 1 85 ? 12.858 25.581 -35.203 1.00 63.75 85 THR A CA 1
ATOM 628 C C . THR A 1 85 ? 12.922 26.987 -35.806 1.00 63.75 85 THR A C 1
ATOM 630 O O . THR A 1 85 ? 12.938 27.964 -35.064 1.00 63.75 85 THR A O 1
ATOM 633 N N . ASN A 1 86 ? 12.958 27.103 -37.138 1.00 66.56 86 ASN A N 1
ATOM 634 C CA . ASN A 1 86 ? 13.179 28.354 -37.868 1.00 66.56 86 ASN A CA 1
ATOM 635 C C . ASN A 1 86 ? 11.945 28.813 -38.664 1.00 66.56 86 ASN A C 1
ATOM 637 O O . ASN A 1 86 ? 12.019 29.806 -39.388 1.00 66.56 86 ASN A O 1
ATOM 641 N N . TYR A 1 87 ? 10.804 28.127 -38.523 1.00 71.44 87 TYR A N 1
ATOM 642 C CA . TYR A 1 87 ? 9.570 28.436 -39.256 1.00 71.44 87 TYR A CA 1
ATOM 643 C C . TYR A 1 87 ? 9.077 29.861 -39.041 1.00 71.44 87 TYR A C 1
ATOM 645 O O . TYR A 1 87 ? 8.614 30.501 -39.983 1.00 71.44 87 TYR A O 1
ATOM 653 N N . TRP A 1 88 ? 9.218 30.375 -37.821 1.00 66.94 88 TRP A N 1
ATOM 654 C CA . TRP A 1 88 ? 8.810 31.738 -37.510 1.00 66.94 88 TRP A CA 1
ATOM 655 C C . TRP A 1 88 ? 9.633 32.766 -38.297 1.00 66.94 88 TRP A C 1
ATOM 657 O O . TRP A 1 88 ? 9.065 33.597 -39.003 1.00 66.94 88 TRP A O 1
ATOM 667 N N . LEU A 1 89 ? 10.963 32.648 -38.270 1.00 67.62 89 LEU A N 1
ATOM 668 C CA . LEU A 1 89 ? 11.859 33.565 -38.978 1.00 67.62 89 LEU A CA 1
ATOM 669 C C . LEU A 1 89 ? 11.665 33.491 -40.499 1.00 67.62 89 LEU A C 1
ATOM 671 O O . LEU A 1 89 ? 11.654 34.516 -41.177 1.00 67.62 89 LEU A O 1
ATOM 675 N N . PHE A 1 90 ? 11.469 32.283 -41.030 1.00 73.38 90 PHE A N 1
ATOM 676 C CA . PHE A 1 90 ? 11.175 32.095 -42.447 1.00 73.38 90 PHE A CA 1
ATOM 677 C C . PHE A 1 90 ? 9.844 32.744 -42.849 1.00 73.38 90 PHE A C 1
ATOM 679 O O . PHE A 1 90 ? 9.777 33.402 -43.883 1.00 73.38 90 PHE A O 1
ATOM 686 N N . SER A 1 91 ? 8.809 32.634 -42.012 1.00 67.62 91 SER A N 1
ATOM 687 C CA . SER A 1 91 ? 7.511 33.260 -42.283 1.00 67.62 91 SER A CA 1
ATOM 688 C C . SER A 1 91 ? 7.588 34.789 -42.362 1.00 67.62 91 SER A C 1
ATOM 690 O O . SER A 1 91 ? 6.959 35.383 -43.234 1.00 67.62 91 SER A O 1
ATOM 692 N N . GLU A 1 92 ? 8.403 35.423 -41.516 1.00 72.44 92 GLU A N 1
ATOM 693 C CA . GLU A 1 92 ? 8.603 36.876 -41.537 1.00 72.44 92 GLU A CA 1
ATOM 694 C C . GLU A 1 92 ? 9.391 37.323 -42.775 1.00 72.44 92 GLU A C 1
ATOM 696 O O . GLU A 1 92 ? 9.013 38.293 -43.428 1.00 72.44 92 GLU A O 1
ATOM 701 N N . LEU A 1 93 ? 10.417 36.565 -43.182 1.00 68.94 93 LEU A N 1
ATOM 702 C CA . LEU A 1 93 ? 11.154 36.835 -44.422 1.00 68.94 93 LEU A CA 1
ATOM 703 C C . LEU A 1 93 ? 10.252 36.779 -45.663 1.00 68.94 93 LEU A C 1
ATOM 705 O O . LEU A 1 93 ? 10.383 37.626 -46.547 1.00 68.94 93 LEU A O 1
ATOM 709 N N . ILE A 1 94 ? 9.321 35.820 -45.729 1.00 69.88 94 ILE A N 1
ATOM 710 C CA . ILE A 1 94 ? 8.364 35.733 -46.841 1.00 69.88 94 ILE A CA 1
ATOM 711 C C . ILE A 1 94 ? 7.419 36.937 -46.840 1.00 69.88 94 ILE A C 1
ATOM 713 O O . ILE A 1 94 ? 7.262 37.553 -47.887 1.00 69.88 94 ILE A O 1
ATOM 717 N N . LYS A 1 95 ? 6.866 37.343 -45.689 1.00 71.00 95 LYS A N 1
ATOM 718 C CA . LYS A 1 95 ? 5.996 38.535 -45.600 1.00 71.00 95 LYS A CA 1
ATOM 719 C C . LYS A 1 95 ? 6.703 39.826 -46.017 1.00 71.00 95 LYS A C 1
ATOM 721 O O . LYS A 1 95 ? 6.082 40.705 -46.597 1.00 71.00 95 LYS A O 1
ATOM 726 N N . MET A 1 96 ? 7.996 39.953 -45.715 1.00 66.81 96 MET A N 1
ATOM 727 C CA . MET A 1 96 ? 8.779 41.140 -46.076 1.00 66.81 96 MET A CA 1
ATOM 728 C C . MET A 1 96 ? 9.138 41.205 -47.567 1.00 66.81 96 MET A C 1
ATOM 730 O O . MET A 1 96 ? 9.465 42.278 -48.066 1.00 66.81 96 MET A O 1
ATOM 734 N N . THR A 1 97 ? 9.132 40.073 -48.277 1.00 63.53 97 THR A N 1
ATOM 735 C CA . THR A 1 97 ? 9.628 39.974 -49.666 1.00 63.53 97 THR A CA 1
ATOM 736 C C . THR A 1 97 ? 8.522 39.704 -50.688 1.00 63.53 97 THR A C 1
ATOM 738 O O . THR A 1 97 ? 8.595 40.133 -51.847 1.00 63.53 97 THR A O 1
ATOM 741 N N . CYS A 1 98 ? 7.472 39.009 -50.266 1.00 61.03 98 CYS A N 1
ATOM 742 C CA . CYS A 1 98 ? 6.319 38.649 -51.067 1.00 61.03 98 CYS A CA 1
ATOM 743 C C . CYS A 1 98 ? 5.112 39.390 -50.489 1.00 61.03 98 CYS A C 1
ATOM 745 O O . CYS A 1 98 ? 4.726 39.132 -49.353 1.00 61.03 98 CYS A O 1
ATOM 747 N N . ASP A 1 99 ? 4.541 40.314 -51.261 1.00 57.03 99 ASP A N 1
ATOM 748 C CA . ASP A 1 99 ? 3.343 41.088 -50.908 1.00 57.03 99 ASP A CA 1
ATOM 749 C C . ASP A 1 99 ? 2.098 40.176 -50.947 1.00 57.03 99 ASP A C 1
ATOM 751 O O . ASP A 1 99 ? 1.264 40.249 -51.845 1.00 57.03 99 ASP A O 1
ATOM 755 N N . ILE A 1 100 ? 2.067 39.187 -50.048 1.00 51.72 100 ILE A N 1
ATOM 756 C CA . ILE A 1 100 ? 1.086 38.101 -49.991 1.00 51.72 100 ILE A CA 1
ATOM 757 C C . ILE A 1 100 ? 0.551 38.015 -48.561 1.00 51.72 100 ILE A C 1
ATOM 759 O O . ILE A 1 100 ? 1.304 37.891 -47.592 1.00 51.72 100 ILE A O 1
ATOM 763 N N . GLU A 1 101 ? -0.773 38.044 -48.428 1.00 46.47 101 GLU A N 1
ATOM 764 C CA . GLU A 1 101 ? -1.471 37.946 -47.149 1.00 46.47 101 GLU A CA 1
ATOM 765 C C . GLU A 1 101 ? -1.419 36.500 -46.614 1.00 46.47 101 GLU A C 1
ATOM 767 O O . GLU A 1 101 ? -2.250 35.651 -46.935 1.00 46.47 101 GLU A O 1
ATOM 772 N N . ILE A 1 102 ? -0.415 36.183 -45.788 1.00 49.72 102 ILE A N 1
ATOM 773 C CA . ILE A 1 102 ? -0.332 34.876 -45.122 1.00 49.72 102 ILE A CA 1
ATOM 774 C C . ILE A 1 102 ? -1.357 34.840 -43.984 1.00 49.72 102 ILE A C 1
ATOM 776 O O . ILE A 1 102 ? -1.141 35.443 -42.929 1.00 49.72 102 ILE A O 1
ATOM 780 N N . ARG A 1 103 ? -2.443 34.074 -44.156 1.00 43.16 103 ARG A N 1
ATOM 781 C CA . ARG A 1 103 ? -3.412 33.761 -43.088 1.00 43.16 103 ARG A CA 1
ATOM 782 C C . ARG A 1 103 ? -2.813 32.799 -42.057 1.00 43.16 103 ARG A C 1
ATOM 784 O O . ARG A 1 103 ? -3.228 31.654 -41.915 1.00 43.16 103 ARG A O 1
ATOM 791 N N . ALA A 1 104 ? -1.816 33.269 -41.320 1.00 40.78 104 ALA A N 1
ATOM 792 C CA . ALA A 1 104 ? -1.374 32.641 -40.090 1.00 40.78 104 ALA A CA 1
ATOM 793 C C . ALA A 1 104 ? -2.272 33.142 -38.951 1.00 40.78 104 ALA A C 1
ATOM 795 O O . ALA A 1 104 ? -2.495 34.344 -38.817 1.00 40.78 104 ALA A O 1
ATOM 796 N N . TRP A 1 105 ? -2.763 32.240 -38.099 1.00 35.62 105 TRP A N 1
ATOM 797 C CA . TRP A 1 105 ? -3.312 32.622 -36.797 1.00 35.62 105 TRP A CA 1
ATOM 798 C C . TRP A 1 105 ? -2.161 33.162 -35.940 1.00 35.62 105 TRP A C 1
ATOM 800 O O . TRP A 1 105 ? -1.527 32.438 -35.173 1.00 35.62 105 TRP A O 1
ATOM 810 N N . VAL A 1 106 ? -1.832 34.437 -36.133 1.00 35.19 106 VAL A N 1
ATOM 811 C CA . VAL A 1 106 ? -0.825 35.151 -35.357 1.00 35.19 106 VAL A CA 1
ATOM 812 C C . VAL A 1 106 ? -1.519 35.620 -34.087 1.00 35.19 106 VAL A C 1
ATOM 814 O O . VAL A 1 106 ? -2.373 36.504 -34.126 1.00 35.19 106 VAL A O 1
ATOM 817 N N . ARG A 1 107 ? -1.178 35.017 -32.941 1.00 31.48 107 ARG A N 1
ATOM 818 C CA . ARG A 1 107 ? -1.484 35.650 -31.651 1.00 31.48 107 ARG A CA 1
ATOM 819 C C . ARG A 1 107 ? -0.901 37.068 -31.691 1.00 31.48 107 ARG A C 1
ATOM 821 O O . ARG A 1 107 ? 0.262 37.191 -32.077 1.00 31.48 107 ARG A O 1
ATOM 828 N N . PRO A 1 108 ? -1.666 38.105 -31.309 1.00 34.84 108 PRO A N 1
ATOM 829 C CA . PRO A 1 108 ? -1.167 39.474 -31.292 1.00 34.84 108 PRO A CA 1
ATOM 830 C C . PRO A 1 108 ? 0.164 39.538 -30.539 1.00 34.84 108 PRO A C 1
ATOM 832 O O . PRO A 1 108 ? 0.348 38.835 -29.540 1.00 34.84 108 PRO A O 1
ATOM 835 N N . LEU A 1 109 ? 1.090 40.358 -31.047 1.00 38.03 109 LEU A N 1
ATOM 836 C CA . LEU A 1 109 ? 2.356 40.648 -30.376 1.00 38.03 109 LEU A CA 1
ATOM 837 C C . LEU A 1 109 ? 2.059 40.991 -28.908 1.00 38.03 109 LEU A C 1
ATOM 839 O O . LEU A 1 109 ? 1.236 41.878 -28.661 1.00 38.03 109 LEU A O 1
ATOM 843 N N . PRO A 1 110 ? 2.674 40.302 -27.931 1.00 40.44 110 PRO A N 1
ATOM 844 C CA . PRO A 1 110 ? 2.474 40.651 -26.538 1.00 40.44 110 PRO A CA 1
ATOM 845 C C . PRO A 1 110 ? 2.979 42.079 -26.341 1.00 40.44 110 PRO A C 1
ATOM 847 O O . PRO A 1 110 ? 4.153 42.371 -26.565 1.00 40.44 110 PRO A O 1
ATOM 850 N N . THR A 1 111 ? 2.084 42.978 -25.937 1.00 57.94 111 THR A N 1
ATOM 851 C CA . THR A 1 111 ? 2.468 44.290 -25.417 1.00 57.94 111 THR A CA 1
ATOM 852 C C . THR A 1 111 ? 3.514 44.076 -24.335 1.00 57.94 111 THR A C 1
ATOM 854 O O . THR A 1 111 ? 3.258 43.331 -23.384 1.00 57.94 111 THR A O 1
ATOM 857 N N . ILE A 1 112 ? 4.684 44.703 -24.488 1.00 56.19 112 ILE A N 1
ATOM 858 C CA . ILE A 1 112 ? 5.741 44.660 -23.476 1.00 56.19 112 ILE A CA 1
ATOM 859 C C . ILE A 1 112 ? 5.115 45.185 -22.177 1.00 56.19 112 ILE A C 1
ATOM 861 O O . ILE A 1 112 ? 4.653 46.331 -22.158 1.00 56.19 112 ILE A O 1
ATOM 865 N N . PRO A 1 113 ? 5.021 44.365 -21.113 1.00 61.69 113 PRO A N 1
ATOM 866 C CA . PRO A 1 113 ? 4.421 44.806 -19.866 1.00 61.69 113 PRO A CA 1
ATOM 867 C C . PRO A 1 113 ? 5.195 46.019 -19.351 1.00 61.69 113 PRO A C 1
ATOM 869 O O . PRO A 1 113 ? 6.422 46.059 -19.455 1.00 61.69 113 PRO A O 1
ATOM 872 N N . SER A 1 114 ? 4.501 47.009 -18.789 1.00 76.25 114 SER A N 1
ATOM 873 C CA . SER A 1 114 ? 5.176 48.143 -18.151 1.00 76.25 114 SER A CA 1
ATOM 874 C C . SER A 1 114 ? 6.190 47.645 -17.110 1.00 76.25 114 SER A C 1
ATOM 876 O O . SER A 1 114 ? 5.997 46.556 -16.562 1.00 76.25 114 SER A O 1
ATOM 878 N N . PRO A 1 115 ? 7.237 48.416 -16.762 1.00 73.00 115 PRO A N 1
ATOM 879 C CA . PRO A 1 115 ? 8.196 48.011 -15.731 1.00 73.00 115 PRO A CA 1
ATOM 880 C C . PRO A 1 115 ? 7.525 47.554 -14.424 1.00 73.00 115 PRO A C 1
ATOM 882 O O . PRO A 1 115 ? 7.974 46.602 -13.794 1.00 73.00 115 PRO A O 1
ATOM 885 N N . PHE A 1 116 ? 6.383 48.154 -14.070 1.00 71.38 116 PHE A N 1
ATOM 886 C CA . PHE A 1 116 ? 5.561 47.742 -12.932 1.00 71.38 116 PHE A CA 1
ATOM 887 C C . PHE A 1 116 ? 4.875 46.377 -13.132 1.00 71.38 116 PHE A C 1
ATOM 889 O O . PHE A 1 116 ? 4.875 45.544 -12.226 1.00 71.38 116 PHE A O 1
ATOM 896 N N . ALA A 1 117 ? 4.321 46.111 -14.318 1.00 62.72 117 ALA A N 1
ATOM 897 C CA . ALA A 1 117 ? 3.741 44.811 -14.658 1.00 62.72 117 ALA A CA 1
ATOM 898 C C . ALA A 1 117 ? 4.814 43.711 -14.766 1.00 62.72 117 ALA A C 1
ATOM 900 O O . ALA A 1 117 ? 4.590 42.593 -14.308 1.00 62.72 117 ALA A O 1
ATOM 901 N N . LEU A 1 118 ? 5.997 44.044 -15.290 1.00 62.50 118 LEU A N 1
ATOM 902 C CA . LEU A 1 118 ? 7.180 43.183 -15.293 1.00 62.50 118 LEU A CA 1
ATOM 903 C C . LEU A 1 118 ? 7.641 42.868 -13.870 1.00 62.50 118 LEU A C 1
ATOM 905 O O . LEU A 1 118 ? 7.896 41.708 -13.577 1.00 62.50 118 LEU A O 1
ATOM 909 N N . MET A 1 119 ? 7.675 43.852 -12.968 1.00 70.31 119 MET A N 1
ATOM 910 C CA . MET A 1 119 ? 8.036 43.641 -11.564 1.00 70.31 119 MET A CA 1
ATOM 911 C C . MET A 1 119 ? 7.006 42.770 -10.828 1.00 70.31 119 MET A C 1
ATOM 913 O O . MET A 1 119 ? 7.400 41.876 -10.082 1.00 70.31 119 MET A O 1
ATOM 917 N N . LYS A 1 120 ? 5.702 42.948 -11.090 1.00 67.38 120 LYS A N 1
ATOM 918 C CA . LYS A 1 120 ? 4.648 42.047 -10.583 1.00 67.38 120 LYS A CA 1
ATOM 919 C C . LYS A 1 120 ? 4.791 40.624 -11.124 1.00 67.38 120 LYS A C 1
ATOM 921 O O . LYS A 1 120 ? 4.664 39.673 -10.359 1.00 67.38 120 LYS A O 1
ATOM 926 N N . LEU A 1 121 ? 5.083 40.469 -12.417 1.00 61.41 121 LEU A N 1
ATOM 927 C CA . LEU A 1 121 ? 5.350 39.165 -13.032 1.00 61.41 121 LEU A CA 1
ATOM 928 C C . LEU A 1 121 ? 6.608 38.522 -12.448 1.00 61.41 121 LEU A C 1
ATOM 930 O O . LEU A 1 121 ? 6.595 37.330 -12.168 1.00 61.41 121 LEU A O 1
ATOM 934 N N . TYR A 1 122 ? 7.660 39.304 -12.200 1.00 66.44 122 TYR A N 1
ATOM 935 C CA . TYR A 1 122 ? 8.886 38.828 -11.571 1.00 66.44 122 TYR A CA 1
ATOM 936 C C . TYR A 1 122 ? 8.628 38.399 -10.130 1.00 66.44 122 TYR A C 1
ATOM 938 O O . TYR A 1 122 ? 9.025 37.304 -9.761 1.00 66.44 122 TYR A O 1
ATOM 946 N N . GLN A 1 123 ? 7.903 39.180 -9.326 1.00 65.81 123 GLN A N 1
ATOM 947 C CA . GLN A 1 123 ? 7.509 38.779 -7.971 1.00 65.81 123 GLN A CA 1
ATOM 948 C C . GLN A 1 123 ? 6.628 37.524 -7.974 1.00 65.81 123 GLN A C 1
ATOM 950 O O . GLN A 1 123 ? 6.813 36.650 -7.132 1.00 65.81 123 GLN A O 1
ATOM 955 N N . ALA A 1 124 ? 5.713 37.392 -8.938 1.00 56.16 124 ALA A N 1
ATOM 956 C CA . ALA A 1 124 ? 4.883 36.200 -9.097 1.00 56.16 124 ALA A CA 1
ATOM 957 C C . ALA A 1 124 ? 5.682 34.967 -9.560 1.00 56.16 124 ALA A C 1
ATOM 959 O O . ALA A 1 124 ? 5.387 33.863 -9.117 1.00 56.16 124 ALA A O 1
ATOM 960 N N . ALA A 1 125 ? 6.696 35.148 -10.411 1.00 52.56 125 ALA A N 1
ATOM 961 C CA . ALA A 1 125 ? 7.557 34.083 -10.931 1.00 52.56 125 ALA A CA 1
ATOM 962 C C . ALA A 1 125 ? 8.721 33.717 -9.991 1.00 52.56 125 ALA A C 1
ATOM 964 O O . ALA A 1 125 ? 9.255 32.615 -10.072 1.00 52.56 125 ALA A O 1
ATOM 965 N N . SER A 1 126 ? 9.121 34.637 -9.107 1.00 54.62 126 SER A N 1
ATOM 966 C CA . SER A 1 126 ? 10.134 34.417 -8.062 1.00 54.62 126 SER A CA 1
ATOM 967 C C . SER A 1 126 ? 9.572 33.635 -6.880 1.00 54.62 126 SER A C 1
ATOM 969 O O . SER A 1 126 ? 10.330 33.054 -6.107 1.00 54.62 126 SER A O 1
ATOM 971 N N . LYS A 1 127 ? 8.243 33.607 -6.731 1.00 48.78 127 LYS A N 1
ATOM 972 C CA . LYS A 1 127 ? 7.591 32.646 -5.848 1.00 48.78 127 LYS A CA 1
ATOM 973 C C . LYS A 1 127 ? 7.728 31.265 -6.503 1.00 48.78 127 LYS A C 1
ATOM 975 O O . LYS A 1 127 ? 7.412 31.145 -7.689 1.00 48.78 127 LYS A O 1
ATOM 980 N N . PRO A 1 128 ? 8.208 30.226 -5.788 1.00 42.03 128 PRO A N 1
ATOM 981 C CA . PRO A 1 128 ? 8.187 28.870 -6.325 1.00 42.03 128 PRO A CA 1
ATOM 982 C C . PRO A 1 128 ? 6.770 28.586 -6.815 1.00 42.03 128 PRO A C 1
ATOM 984 O O . PRO A 1 128 ? 5.817 29.004 -6.158 1.00 42.03 128 PRO A O 1
ATOM 987 N N . ALA A 1 129 ? 6.633 27.949 -7.981 1.00 42.06 129 ALA A N 1
ATOM 988 C CA . ALA A 1 129 ? 5.335 27.613 -8.546 1.00 42.06 129 ALA A CA 1
ATOM 989 C C . ALA A 1 129 ? 4.559 26.758 -7.534 1.00 42.06 129 ALA A C 1
ATOM 991 O O . ALA A 1 129 ? 4.706 25.537 -7.491 1.00 42.06 129 ALA A O 1
ATOM 992 N N . VAL A 1 130 ? 3.757 27.412 -6.694 1.00 46.28 130 VAL A N 1
ATOM 993 C CA . VAL A 1 130 ? 2.743 26.758 -5.887 1.00 46.28 130 VAL A CA 1
ATOM 994 C C . VAL A 1 130 ? 1.807 26.163 -6.921 1.00 46.28 130 VAL A C 1
ATOM 996 O O . VAL A 1 130 ? 1.200 26.889 -7.715 1.00 46.28 130 VAL A O 1
ATOM 999 N N . ARG A 1 131 ? 1.795 24.831 -7.005 1.00 44.50 131 ARG A N 1
ATOM 1000 C CA . ARG A 1 131 ? 0.821 24.092 -7.806 1.00 44.50 131 ARG A CA 1
ATOM 1001 C C . ARG A 1 131 ? -0.549 24.661 -7.446 1.00 44.50 131 ARG A C 1
ATOM 1003 O O . ARG A 1 131 ? -1.018 24.466 -6.338 1.00 44.50 131 ARG A O 1
ATOM 1010 N N . ARG A 1 132 ? -1.168 25.385 -8.378 1.00 42.62 132 ARG A N 1
ATOM 1011 C CA . ARG A 1 132 ? -2.492 26.015 -8.225 1.00 42.62 132 ARG A CA 1
ATOM 1012 C C . ARG A 1 132 ? -3.653 25.012 -8.213 1.00 42.62 132 ARG A C 1
ATOM 1014 O O . ARG A 1 132 ? -4.802 25.405 -8.361 1.00 42.62 132 ARG A O 1
ATOM 1021 N N . GLU A 1 133 ? -3.362 23.731 -8.045 1.00 44.97 133 GLU A N 1
ATOM 1022 C CA . GLU A 1 133 ? -4.362 22.695 -7.835 1.00 44.97 133 GLU A CA 1
ATOM 1023 C C . GLU A 1 133 ? -4.341 22.398 -6.330 1.00 44.97 133 GLU A C 1
ATOM 1025 O O . GLU A 1 133 ? -3.404 21.753 -5.865 1.00 44.97 133 GLU A O 1
ATOM 1030 N N . LEU A 1 134 ? -5.356 22.914 -5.615 1.00 43.75 134 LEU A N 1
ATOM 1031 C CA . LEU A 1 134 ? -5.621 22.828 -4.163 1.00 43.75 134 LEU A CA 1
ATOM 1032 C C . LEU A 1 134 ? -5.010 23.954 -3.299 1.00 43.75 134 LEU A C 1
ATOM 1034 O O . LEU A 1 134 ? -4.114 23.727 -2.496 1.00 43.75 134 LEU A O 1
ATOM 1038 N N . LEU A 1 135 ? -5.566 25.168 -3.395 1.00 47.00 135 LEU A N 1
ATOM 1039 C CA . LEU A 1 135 ? -5.602 26.117 -2.260 1.00 47.00 135 LEU A CA 1
ATOM 1040 C C . LEU A 1 135 ? -6.803 25.777 -1.357 1.00 47.00 135 LEU A C 1
ATOM 1042 O O . LEU A 1 135 ? -7.635 26.620 -1.042 1.00 47.00 135 LEU A O 1
ATOM 1046 N N . GLU A 1 136 ? -6.927 24.496 -1.033 1.00 58.44 136 GLU A N 1
ATOM 1047 C CA . GLU A 1 136 ? -7.863 23.954 -0.058 1.00 58.44 136 GLU A CA 1
ATOM 1048 C C . GLU A 1 136 ? -7.001 23.367 1.059 1.00 58.44 136 GLU A C 1
ATOM 1050 O O . GLU A 1 136 ? -5.960 22.774 0.771 1.00 58.44 136 GLU A O 1
ATOM 1055 N N . ASN A 1 137 ? -7.412 23.590 2.307 1.00 68.75 137 ASN A N 1
ATOM 1056 C CA . ASN A 1 137 ? -6.982 22.895 3.521 1.00 68.75 137 ASN A CA 1
ATOM 1057 C C . ASN A 1 137 ? -6.033 21.707 3.274 1.00 68.75 137 ASN A C 1
ATOM 1059 O O . ASN A 1 137 ? -6.455 20.626 2.857 1.00 68.75 137 ASN A O 1
ATOM 1063 N N . GLN A 1 138 ? -4.734 21.912 3.516 1.00 80.38 138 GLN A N 1
ATOM 1064 C CA . GLN A 1 138 ? -3.722 20.896 3.244 1.00 80.38 138 GLN A CA 1
ATOM 1065 C C . GLN A 1 138 ? -3.563 19.983 4.460 1.00 80.38 138 GLN A C 1
ATOM 1067 O O . GLN A 1 138 ? -3.191 20.444 5.536 1.00 80.38 138 GLN A O 1
ATOM 1072 N N . VAL A 1 139 ? -3.768 18.676 4.290 1.00 83.56 139 VAL A N 1
ATOM 1073 C CA . VAL A 1 139 ? -3.378 17.695 5.314 1.00 83.56 139 VAL A CA 1
ATOM 1074 C C . VAL A 1 139 ? -1.849 17.670 5.390 1.00 83.56 139 VAL A C 1
ATOM 1076 O O . VAL A 1 139 ? -1.178 17.377 4.400 1.00 83.56 139 VAL A O 1
ATOM 1079 N N . ILE A 1 140 ? -1.292 18.040 6.545 1.00 88.81 140 ILE A N 1
ATOM 1080 C CA . ILE A 1 140 ? 0.164 18.092 6.775 1.00 88.81 140 ILE A CA 1
ATOM 1081 C C . ILE A 1 140 ? 0.675 16.920 7.616 1.00 88.81 140 ILE A C 1
ATOM 1083 O O . ILE A 1 140 ? 1.869 16.614 7.584 1.00 88.81 140 ILE A O 1
ATOM 1087 N N . ALA A 1 141 ? -0.217 16.278 8.370 1.00 90.31 141 ALA A N 1
ATOM 1088 C CA . ALA A 1 141 ? 0.051 15.061 9.117 1.00 90.31 141 ALA A CA 1
ATOM 1089 C C . ALA A 1 141 ? -1.234 14.238 9.231 1.00 90.31 141 ALA A C 1
ATOM 1091 O O . ALA A 1 141 ? -2.322 14.798 9.359 1.00 90.31 141 ALA A O 1
ATOM 1092 N N . ALA A 1 142 ? -1.090 12.919 9.207 1.00 92.25 142 ALA A N 1
ATOM 1093 C CA . ALA A 1 142 ? -2.169 11.979 9.445 1.00 92.25 142 ALA A CA 1
ATOM 1094 C C . ALA A 1 142 ? -1.616 10.793 10.238 1.00 92.25 142 ALA A C 1
ATOM 1096 O O . ALA A 1 142 ? -0.484 10.375 9.987 1.00 92.25 142 ALA A O 1
ATOM 1097 N N . GLU A 1 143 ? -2.398 10.270 11.175 1.00 94.75 143 GLU A N 1
ATOM 1098 C CA . GLU A 1 143 ? -2.063 9.076 11.956 1.00 94.75 143 GLU A CA 1
ATOM 1099 C C . GLU A 1 143 ? -3.339 8.341 12.374 1.00 94.75 143 GLU A C 1
ATOM 1101 O O . GLU A 1 143 ? -4.359 8.976 12.662 1.00 94.75 143 GLU A O 1
ATOM 1106 N N . LEU A 1 144 ? -3.296 7.006 12.387 1.00 94.12 144 LEU A N 1
ATOM 1107 C CA . LEU A 1 144 ? -4.356 6.218 13.014 1.00 94.12 144 LEU A CA 1
ATOM 1108 C C . LEU A 1 144 ? -4.199 6.258 14.533 1.00 94.12 144 LEU A C 1
ATOM 1110 O O . LEU A 1 144 ? -3.090 6.155 15.059 1.00 94.12 144 LEU A O 1
ATOM 1114 N N . GLN A 1 145 ? -5.324 6.393 15.219 1.00 93.56 145 GLN A N 1
ATOM 1115 C CA . GLN A 1 145 ? -5.436 6.520 16.661 1.00 93.56 145 GLN A CA 1
ATOM 1116 C C . GLN A 1 145 ? -6.619 5.710 17.193 1.00 93.56 145 GLN A C 1
ATOM 1118 O O . GLN A 1 145 ? -7.466 5.232 16.434 1.00 93.56 145 GLN A O 1
ATOM 1123 N N . GLY A 1 146 ? -6.692 5.639 18.521 1.00 90.44 146 GLY A N 1
ATOM 1124 C CA . GLY A 1 146 ? -7.768 4.964 19.234 1.00 90.44 146 GLY A CA 1
ATOM 1125 C C . GLY A 1 146 ? -7.607 3.449 19.228 1.00 90.44 146 GLY A C 1
ATOM 1126 O O . GLY A 1 146 ? -6.533 2.922 18.932 1.00 90.44 146 GLY A O 1
ATOM 1127 N N . ASP A 1 147 ? -8.693 2.767 19.573 1.00 93.88 147 ASP A N 1
ATOM 1128 C CA . ASP A 1 147 ? -8.739 1.311 19.626 1.00 93.88 147 ASP A CA 1
ATOM 1129 C C . ASP A 1 147 ? -8.815 0.758 18.198 1.00 93.88 147 ASP A C 1
ATOM 1131 O O . ASP A 1 147 ? -9.879 0.702 17.575 1.00 93.88 147 ASP A O 1
ATOM 1135 N N . ILE A 1 148 ? -7.656 0.379 17.657 1.00 96.19 148 ILE A N 1
ATOM 1136 C CA . ILE A 1 148 ? -7.560 -0.230 16.332 1.00 96.19 148 ILE A CA 1
ATOM 1137 C C . ILE A 1 148 ? -8.030 -1.681 16.439 1.00 96.19 148 ILE A C 1
ATOM 1139 O O . ILE A 1 148 ? -7.431 -2.495 17.146 1.00 96.19 148 ILE A O 1
ATOM 1143 N N . THR A 1 149 ? -9.098 -2.004 15.714 1.00 96.69 149 THR A N 1
ATOM 1144 C CA . THR A 1 149 ? -9.714 -3.336 15.719 1.00 96.69 149 THR A CA 1
ATOM 1145 C C . THR A 1 149 ? -9.744 -3.920 14.317 1.00 96.69 149 THR A C 1
ATOM 1147 O O . THR A 1 149 ? -9.951 -3.216 13.330 1.00 96.69 149 THR A O 1
ATOM 1150 N N . ILE A 1 150 ? -9.521 -5.224 14.208 1.00 96.62 150 ILE A N 1
ATOM 1151 C CA . ILE A 1 150 ? -9.483 -5.944 12.937 1.00 96.62 150 ILE A CA 1
ATOM 1152 C C . ILE A 1 150 ? -10.595 -6.983 12.947 1.00 96.62 150 ILE A C 1
ATOM 1154 O O . ILE A 1 150 ? -10.674 -7.746 13.899 1.00 96.62 150 ILE A O 1
ATOM 1158 N N . THR A 1 151 ? -11.432 -7.033 11.908 1.00 96.81 151 THR A N 1
ATOM 1159 C CA . THR A 1 151 ? -12.562 -7.979 11.770 1.00 96.81 151 THR A CA 1
ATOM 1160 C C . THR A 1 151 ? -12.442 -8.828 10.500 1.00 96.81 151 THR A C 1
ATOM 1162 O O . THR A 1 151 ? -11.949 -8.324 9.495 1.00 96.81 151 THR A O 1
ATOM 1165 N N . TRP A 1 152 ? -12.892 -10.096 10.506 1.00 94.50 152 TRP A N 1
ATOM 1166 C CA . TRP A 1 152 ? -12.810 -11.019 9.338 1.00 94.50 152 TRP A CA 1
ATOM 1167 C C . TRP A 1 152 ? -14.106 -11.755 8.957 1.00 94.50 152 TRP A C 1
ATOM 1169 O O . TRP A 1 152 ? -14.126 -12.476 7.958 1.00 94.50 152 TRP A O 1
ATOM 1179 N N . GLU A 1 153 ? -15.199 -11.588 9.704 1.00 89.94 153 GLU A N 1
ATOM 1180 C CA . GLU A 1 153 ? -16.481 -12.280 9.433 1.00 89.94 153 GLU A CA 1
ATOM 1181 C C . GLU A 1 153 ? -17.683 -11.331 9.382 1.00 89.94 153 GLU A C 1
ATOM 1183 O O . GLU A 1 153 ? -18.840 -11.749 9.426 1.00 89.94 153 GLU A O 1
ATOM 1188 N N . GLY A 1 154 ? -17.414 -10.031 9.264 1.00 89.94 154 GLY A N 1
ATOM 1189 C CA . GLY A 1 154 ? -18.446 -9.035 9.030 1.00 89.94 154 GLY A CA 1
ATOM 1190 C C . GLY A 1 154 ? -19.069 -9.170 7.640 1.00 89.94 154 GLY A C 1
ATOM 1191 O O . GLY A 1 154 ? -18.542 -9.815 6.730 1.00 89.94 154 GLY A O 1
ATOM 1192 N N . HIS A 1 155 ? -20.224 -8.526 7.457 1.00 91.50 155 HIS A N 1
ATOM 1193 C CA . HIS A 1 155 ? -20.951 -8.555 6.185 1.00 91.50 155 HIS A CA 1
ATOM 1194 C C . HIS A 1 155 ? -20.077 -8.101 5.002 1.00 91.50 155 HIS A C 1
ATOM 1196 O O . HIS A 1 155 ? -20.127 -8.689 3.921 1.00 91.50 155 HIS A O 1
ATOM 1202 N N . THR A 1 156 ? -19.242 -7.085 5.223 1.00 90.38 156 THR A N 1
ATOM 1203 C CA . THR A 1 156 ? -18.296 -6.539 4.246 1.00 90.38 156 THR A CA 1
ATOM 1204 C C . THR A 1 156 ? -17.213 -7.538 3.846 1.00 90.38 156 THR A C 1
ATOM 1206 O O . THR A 1 156 ? -16.923 -7.693 2.662 1.00 90.38 156 THR A O 1
ATOM 1209 N N . GLU A 1 157 ? -16.635 -8.251 4.805 1.00 94.50 157 GLU A N 1
ATOM 1210 C CA . GLU A 1 157 ? -15.580 -9.240 4.599 1.00 94.50 157 GLU A CA 1
ATOM 1211 C C . GLU A 1 157 ? -16.125 -10.475 3.894 1.00 94.50 157 GLU A C 1
ATOM 1213 O O . GLU A 1 157 ? -15.525 -10.946 2.931 1.00 94.50 157 GLU A O 1
ATOM 1218 N N . LEU A 1 158 ? -17.307 -10.946 4.297 1.00 91.81 158 LEU A N 1
ATOM 1219 C CA . LEU A 1 158 ? -17.990 -12.059 3.639 1.00 91.81 158 LEU A CA 1
ATOM 1220 C C . LEU A 1 158 ? -18.325 -11.729 2.180 1.00 91.81 158 LEU A C 1
ATOM 1222 O O . LEU A 1 158 ? -18.064 -12.538 1.286 1.00 91.81 158 LEU A O 1
ATOM 1226 N N . ALA A 1 159 ? -18.844 -10.525 1.914 1.00 91.19 159 ALA A N 1
ATOM 1227 C CA . ALA A 1 159 ? -19.117 -10.072 0.553 1.00 91.19 159 ALA A CA 1
ATOM 1228 C C . ALA A 1 159 ? -17.835 -10.003 -0.296 1.00 91.19 159 ALA A C 1
ATOM 1230 O O . ALA A 1 159 ? -17.836 -10.443 -1.447 1.00 91.19 159 ALA A O 1
ATOM 1231 N N . ARG A 1 160 ? -16.724 -9.512 0.272 1.00 92.19 160 ARG A N 1
ATOM 1232 C CA . ARG A 1 160 ? -15.408 -9.465 -0.392 1.00 92.19 160 ARG A CA 1
ATOM 1233 C C . ARG A 1 160 ? -14.819 -10.853 -0.639 1.00 92.19 160 ARG A C 1
ATOM 1235 O O . ARG A 1 160 ? -14.268 -11.103 -1.705 1.00 92.19 160 ARG A O 1
ATOM 1242 N N . GLY A 1 161 ? -14.968 -11.777 0.305 1.00 89.38 161 GLY A N 1
ATOM 1243 C CA . GLY A 1 161 ? -14.546 -13.168 0.130 1.00 89.38 161 GLY A CA 1
ATOM 1244 C C . GLY A 1 161 ? -15.312 -13.859 -1.001 1.00 89.38 161 GLY A C 1
ATOM 1245 O O . GLY A 1 161 ? -14.736 -14.618 -1.777 1.00 89.38 161 GLY A O 1
ATOM 1246 N N . ALA A 1 162 ? -16.601 -13.542 -1.151 1.00 88.81 162 ALA A N 1
ATOM 1247 C CA . ALA A 1 162 ? -17.453 -14.095 -2.200 1.00 88.81 162 ALA A CA 1
ATOM 1248 C C . ALA A 1 162 ? -17.267 -13.432 -3.581 1.00 88.81 162 ALA A C 1
ATOM 1250 O O . ALA A 1 162 ? -17.578 -14.051 -4.601 1.00 88.81 162 ALA A O 1
ATOM 1251 N N . SER A 1 163 ? -16.759 -12.196 -3.645 1.00 84.50 163 SER A N 1
ATOM 1252 C CA . SER A 1 163 ? -16.717 -11.388 -4.875 1.00 84.50 163 SER A CA 1
ATOM 1253 C C . SER A 1 163 ? -15.646 -11.807 -5.889 1.00 84.50 163 SER A C 1
ATOM 1255 O O . SER A 1 163 ? -15.604 -11.252 -6.986 1.00 84.50 163 SER A O 1
ATOM 1257 N N . ARG A 1 164 ? -14.785 -12.783 -5.554 1.00 83.12 164 ARG A N 1
ATOM 1258 C CA . ARG A 1 164 ? -13.640 -13.223 -6.382 1.00 83.12 164 ARG A CA 1
ATOM 1259 C C . ARG A 1 164 ? -12.702 -12.071 -6.790 1.00 83.12 164 ARG A C 1
ATOM 1261 O O . ARG A 1 164 ? -12.034 -12.164 -7.816 1.00 83.12 164 ARG A O 1
ATOM 1268 N N . ILE A 1 165 ? -12.650 -10.998 -5.994 1.00 86.06 165 ILE A N 1
ATOM 1269 C CA . ILE A 1 165 ? -11.750 -9.851 -6.214 1.00 86.06 165 ILE A CA 1
ATOM 1270 C C . ILE A 1 165 ? -10.280 -10.250 -6.032 1.00 86.06 165 ILE A C 1
ATOM 1272 O O . ILE A 1 165 ? -9.407 -9.718 -6.714 1.00 86.06 165 ILE A O 1
ATOM 1276 N N . LEU A 1 166 ? -9.994 -11.190 -5.129 1.00 90.25 166 LEU A N 1
ATOM 1277 C CA . LEU A 1 166 ? -8.642 -11.688 -4.903 1.00 90.25 166 LEU A CA 1
ATOM 1278 C C . LEU A 1 166 ? -8.201 -12.589 -6.079 1.00 90.25 166 LEU A C 1
ATOM 1280 O O . LEU A 1 166 ? -8.838 -13.618 -6.320 1.00 90.25 166 LEU A O 1
ATOM 1284 N N . PRO A 1 167 ? -7.121 -12.252 -6.811 1.00 93.31 167 PRO A N 1
ATOM 1285 C CA . PRO A 1 167 ? -6.601 -13.108 -7.877 1.00 93.31 167 PRO A CA 1
ATOM 1286 C C . PRO A 1 167 ? -5.995 -14.394 -7.298 1.00 93.31 167 PRO A C 1
ATOM 1288 O O . PRO A 1 167 ? -5.595 -14.423 -6.141 1.00 93.31 167 PRO A O 1
ATOM 1291 N N . GLU A 1 168 ? -5.834 -15.444 -8.109 1.00 94.88 168 GLU A N 1
ATOM 1292 C CA . GLU A 1 168 ? -5.190 -16.712 -7.692 1.00 94.88 168 GLU A CA 1
ATOM 1293 C C . GLU A 1 168 ? -3.715 -16.527 -7.286 1.00 94.88 168 GLU A C 1
ATOM 1295 O O . GLU A 1 168 ? -3.118 -17.329 -6.564 1.00 94.88 168 GLU A O 1
ATOM 1300 N N . SER A 1 169 ? -3.057 -15.500 -7.816 1.00 97.31 169 SER A N 1
ATOM 1301 C CA . SER A 1 169 ? -1.660 -15.218 -7.519 1.00 97.31 169 SER A CA 1
ATOM 1302 C C . SER A 1 169 ? -1.341 -13.752 -7.742 1.00 97.31 169 SER A C 1
ATOM 1304 O O . SER A 1 169 ? -1.856 -13.129 -8.669 1.00 97.31 169 SER A O 1
ATOM 1306 N N . PHE A 1 170 ? -0.405 -13.240 -6.952 1.00 96.94 170 PHE A N 1
ATOM 1307 C CA . PHE A 1 170 ? 0.278 -11.994 -7.253 1.00 96.94 170 PHE A CA 1
ATOM 1308 C C . PHE A 1 170 ? 1.583 -12.259 -8.006 1.00 96.94 170 PHE A C 1
ATOM 1310 O O . PHE A 1 170 ? 2.175 -13.338 -7.947 1.00 96.94 170 PHE A O 1
ATOM 1317 N N . TYR A 1 171 ? 2.056 -11.245 -8.716 1.00 97.00 171 TYR A N 1
ATOM 1318 C CA . TYR A 1 171 ? 3.258 -11.286 -9.527 1.00 97.00 171 TYR A CA 1
ATOM 1319 C C . TYR A 1 171 ? 4.142 -10.102 -9.192 1.00 97.00 171 TYR A C 1
ATOM 1321 O O . TYR A 1 171 ? 3.739 -8.944 -9.311 1.00 97.00 171 TYR A O 1
ATOM 1329 N N . ARG A 1 172 ? 5.383 -10.380 -8.808 1.00 95.31 172 ARG A N 1
ATOM 1330 C CA . ARG A 1 172 ? 6.338 -9.346 -8.431 1.00 95.31 172 ARG A CA 1
ATOM 1331 C C . ARG A 1 172 ? 7.586 -9.429 -9.288 1.00 95.31 172 ARG A C 1
ATOM 1333 O O . ARG A 1 172 ? 8.288 -10.434 -9.288 1.00 95.31 172 ARG A O 1
ATOM 1340 N N . VAL A 1 173 ? 7.882 -8.337 -9.985 1.00 93.75 173 VAL A N 1
ATOM 1341 C CA . VAL A 1 173 ? 9.141 -8.177 -10.718 1.00 93.75 173 VAL A CA 1
ATOM 1342 C C . VAL A 1 173 ? 10.242 -7.766 -9.749 1.00 93.75 173 VAL A C 1
ATOM 1344 O O . VAL A 1 173 ? 10.066 -6.825 -8.973 1.00 93.75 173 VAL A O 1
ATOM 1347 N N . PHE A 1 174 ? 11.391 -8.428 -9.827 1.00 91.88 174 PHE A N 1
ATOM 1348 C CA . PHE A 1 174 ? 12.588 -8.070 -9.074 1.00 91.88 174 PHE A CA 1
ATOM 1349 C C . PHE A 1 174 ? 13.853 -8.271 -9.918 1.00 91.88 174 PHE A C 1
ATOM 1351 O O . PHE A 1 174 ? 13.857 -9.013 -10.901 1.00 91.88 174 PHE A O 1
ATOM 1358 N N . TYR A 1 175 ? 14.903 -7.536 -9.563 1.00 89.25 175 TYR A N 1
ATOM 1359 C CA . TYR A 1 175 ? 16.193 -7.486 -10.256 1.00 89.25 175 TYR A CA 1
ATOM 1360 C C . TYR A 1 175 ? 17.255 -6.902 -9.308 1.00 89.25 175 TYR A C 1
ATOM 1362 O O . TYR A 1 175 ? 16.920 -6.468 -8.200 1.00 89.25 175 TYR A O 1
ATOM 1370 N N . GLU A 1 176 ? 18.524 -6.887 -9.724 1.00 81.44 176 GLU A N 1
ATOM 1371 C CA . GLU A 1 176 ? 19.667 -6.635 -8.833 1.00 81.44 176 GLU A CA 1
ATOM 1372 C C . GLU A 1 176 ? 19.623 -5.297 -8.090 1.00 81.44 176 GLU A C 1
ATOM 1374 O O . GLU A 1 176 ? 19.936 -5.253 -6.905 1.00 81.44 176 GLU A O 1
ATOM 1379 N N . ASP A 1 177 ? 19.168 -4.243 -8.769 1.00 76.56 177 ASP A N 1
ATOM 1380 C CA . ASP A 1 177 ? 19.085 -2.875 -8.241 1.00 76.56 177 ASP A CA 1
ATOM 1381 C C . ASP A 1 177 ? 17.642 -2.475 -7.870 1.00 76.56 177 ASP A C 1
ATOM 1383 O O . ASP A 1 177 ? 17.258 -1.294 -7.899 1.00 76.56 177 ASP A O 1
ATOM 1387 N N . SER A 1 178 ? 16.782 -3.458 -7.591 1.00 80.38 178 SER A N 1
ATOM 1388 C CA . SER A 1 178 ? 15.422 -3.184 -7.124 1.00 80.38 178 SER A CA 1
ATOM 1389 C C . SER A 1 178 ? 15.438 -2.620 -5.695 1.00 80.38 178 SER A C 1
ATOM 1391 O O . SER A 1 178 ? 16.307 -2.929 -4.887 1.00 80.38 178 SER A O 1
ATOM 1393 N N . ALA A 1 179 ? 14.479 -1.751 -5.363 1.00 77.44 179 ALA A N 1
ATOM 1394 C CA . ALA A 1 179 ? 14.421 -1.065 -4.065 1.00 77.44 179 ALA A CA 1
ATOM 1395 C C . ALA A 1 179 ? 13.829 -1.932 -2.931 1.00 77.44 179 ALA A C 1
ATOM 1397 O O . ALA A 1 179 ? 13.271 -1.398 -1.979 1.00 77.44 179 ALA A O 1
ATOM 1398 N N . THR A 1 180 ? 13.904 -3.255 -3.051 1.00 80.50 180 THR A N 1
ATOM 1399 C CA . THR A 1 180 ? 13.351 -4.228 -2.102 1.00 80.50 180 THR A CA 1
ATOM 1400 C C . THR A 1 180 ? 14.388 -5.318 -1.894 1.00 80.50 180 THR A C 1
ATOM 1402 O O . THR A 1 180 ? 15.006 -5.774 -2.853 1.00 80.50 180 THR A O 1
ATOM 1405 N N . LEU A 1 181 ? 14.580 -5.717 -0.645 1.00 78.56 181 LEU A N 1
ATOM 1406 C CA . LEU A 1 181 ? 15.571 -6.710 -0.248 1.00 78.56 181 LEU A CA 1
ATOM 1407 C C . LEU A 1 181 ? 15.015 -8.096 -0.570 1.00 78.56 181 LEU A C 1
ATOM 1409 O O . LEU A 1 181 ? 13.831 -8.353 -0.351 1.00 78.56 181 LEU A O 1
ATOM 1413 N N . THR A 1 182 ? 15.838 -8.974 -1.136 1.00 82.75 182 THR A N 1
ATOM 1414 C CA . THR A 1 182 ? 15.409 -10.328 -1.510 1.00 82.75 182 THR A CA 1
ATOM 1415 C C . THR A 1 182 ? 16.595 -11.299 -1.524 1.00 82.75 182 THR A C 1
ATOM 1417 O O . THR A 1 182 ? 17.665 -10.930 -2.023 1.00 82.75 182 THR A O 1
ATOM 1420 N N . PRO A 1 183 ? 16.457 -12.546 -1.025 1.00 81.19 183 PRO A N 1
ATOM 1421 C CA . PRO A 1 183 ? 17.576 -13.493 -0.958 1.00 81.19 183 PRO A CA 1
ATOM 1422 C C . PRO A 1 183 ? 18.085 -13.903 -2.343 1.00 81.19 183 PRO A C 1
ATOM 1424 O O . PRO A 1 183 ? 19.199 -14.401 -2.479 1.00 81.19 183 PRO A O 1
ATOM 1427 N N . TYR A 1 184 ? 17.277 -13.677 -3.378 1.00 79.31 184 TYR A N 1
ATOM 1428 C CA . TYR A 1 184 ? 17.560 -14.056 -4.759 1.00 79.31 184 TYR A CA 1
ATOM 1429 C C . TYR A 1 184 ? 18.491 -13.077 -5.494 1.00 79.31 184 TYR A C 1
ATOM 1431 O O . TYR A 1 184 ? 18.842 -13.305 -6.652 1.00 79.31 184 TYR A O 1
ATOM 1439 N N . VAL A 1 185 ? 18.911 -11.991 -4.837 1.00 77.06 185 VAL A N 1
ATOM 1440 C CA . VAL A 1 185 ? 19.876 -11.012 -5.355 1.00 77.06 185 VAL A CA 1
ATOM 1441 C C . VAL A 1 185 ? 21.162 -11.070 -4.522 1.00 77.06 185 VAL A C 1
ATOM 1443 O O . VAL A 1 185 ? 21.126 -11.299 -3.315 1.00 77.06 185 VAL A O 1
ATOM 1446 N N . SER A 1 186 ? 22.322 -10.871 -5.159 1.00 71.44 186 SER A N 1
ATOM 1447 C CA . SER A 1 186 ? 23.630 -10.919 -4.484 1.00 71.44 186 SER A CA 1
ATOM 1448 C C . SER A 1 186 ? 23.722 -9.880 -3.370 1.00 71.44 186 SER A C 1
ATOM 1450 O O . SER A 1 186 ? 23.533 -8.702 -3.647 1.00 71.44 186 SER A O 1
ATOM 1452 N N . LYS A 1 187 ? 24.110 -10.278 -2.148 1.00 67.88 187 LYS A N 1
ATOM 1453 C CA . LYS A 1 187 ? 24.229 -9.394 -0.965 1.00 67.88 187 LYS A CA 1
ATOM 1454 C C . LYS A 1 187 ? 24.991 -8.085 -1.225 1.00 67.88 187 LYS A C 1
ATOM 1456 O O . LYS A 1 187 ? 24.703 -7.078 -0.590 1.00 67.88 187 LYS A O 1
ATOM 1461 N N . HIS A 1 188 ? 25.943 -8.081 -2.161 1.00 68.31 188 HIS A N 1
ATOM 1462 C CA . HIS A 1 188 ? 26.741 -6.900 -2.511 1.00 68.31 188 HIS A CA 1
ATOM 1463 C C . HIS A 1 188 ? 25.968 -5.815 -3.275 1.00 68.31 188 HIS A C 1
ATOM 1465 O O . HIS A 1 188 ? 26.402 -4.666 -3.278 1.00 68.31 188 HIS A O 1
ATOM 1471 N N . THR A 1 189 ? 24.846 -6.160 -3.911 1.00 67.75 189 THR A N 1
ATOM 1472 C CA . THR A 1 189 ? 24.003 -5.227 -4.676 1.00 67.75 189 THR A CA 1
ATOM 1473 C C . THR A 1 189 ? 22.725 -4.844 -3.929 1.00 67.75 189 THR A C 1
ATOM 1475 O O . THR A 1 189 ? 21.907 -4.099 -4.458 1.00 67.75 189 THR A O 1
ATOM 1478 N N . HIS A 1 190 ? 22.536 -5.321 -2.691 1.00 66.62 190 HIS A N 1
ATOM 1479 C CA . HIS A 1 190 ? 21.347 -4.974 -1.913 1.00 66.62 190 HIS A CA 1
ATOM 1480 C C . HIS A 1 190 ? 21.363 -3.491 -1.532 1.00 66.62 190 HIS A C 1
ATOM 1482 O O . HIS A 1 190 ? 22.373 -2.998 -1.010 1.00 66.62 190 HIS A O 1
ATOM 1488 N N . PRO A 1 191 ? 20.240 -2.770 -1.693 1.00 68.19 191 PRO A N 1
ATOM 1489 C CA . PRO A 1 191 ? 20.069 -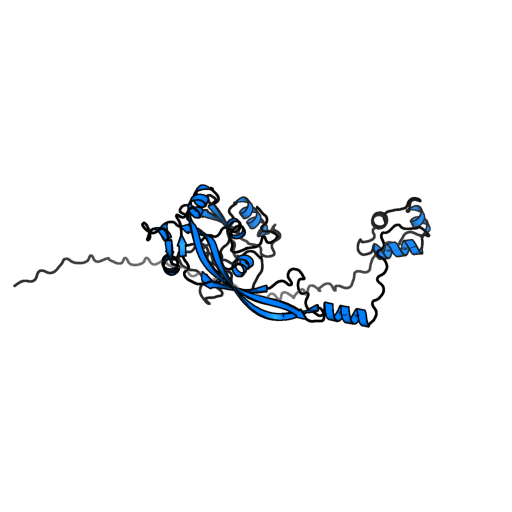1.531 -0.955 1.00 68.19 191 PRO A CA 1
ATOM 1490 C C . PRO A 1 191 ? 20.129 -1.842 0.549 1.00 68.19 191 PRO A C 1
ATOM 1492 O O . PRO A 1 191 ? 19.662 -2.878 0.996 1.00 68.19 191 PRO A O 1
ATOM 1495 N N . LYS A 1 192 ? 20.718 -0.965 1.365 1.00 73.69 192 LYS A N 1
ATOM 1496 C CA . LYS A 1 192 ? 20.689 -1.144 2.828 1.00 73.69 192 LYS A CA 1
ATOM 1497 C C . LYS A 1 192 ? 19.324 -0.728 3.376 1.00 73.69 192 LYS A C 1
ATOM 1499 O O . LYS A 1 192 ? 18.751 0.254 2.888 1.00 73.69 192 LYS A O 1
ATOM 1504 N N . HIS A 1 193 ? 18.839 -1.413 4.414 1.00 74.69 193 HIS A N 1
ATOM 1505 C CA . HIS A 1 193 ? 17.656 -0.965 5.147 1.00 74.69 193 HIS A CA 1
ATOM 1506 C C . HIS A 1 193 ? 17.910 0.439 5.712 1.00 74.69 193 HIS A C 1
ATOM 1508 O O . HIS A 1 193 ? 18.910 0.678 6.395 1.00 74.69 193 HIS A O 1
ATOM 1514 N N . ARG A 1 194 ? 17.034 1.402 5.407 1.00 76.88 194 ARG A N 1
ATOM 1515 C CA . ARG A 1 194 ? 17.314 2.816 5.714 1.00 76.88 194 ARG A CA 1
ATOM 1516 C C . ARG A 1 194 ? 17.031 3.181 7.167 1.00 76.88 194 ARG A C 1
ATOM 1518 O O . ARG A 1 194 ? 17.648 4.109 7.672 1.00 76.88 194 ARG A O 1
ATOM 1525 N N . GLY A 1 195 ? 16.135 2.448 7.829 1.00 70.12 195 GLY A N 1
ATOM 1526 C CA . GLY A 1 195 ? 15.809 2.646 9.248 1.00 70.12 195 GLY A CA 1
ATOM 1527 C C . GLY A 1 195 ? 16.647 1.810 10.224 1.00 70.12 195 GLY A C 1
ATOM 1528 O O . GLY A 1 195 ? 16.536 1.993 11.426 1.00 70.12 195 GLY A O 1
ATOM 1529 N N . ARG A 1 196 ? 17.469 0.872 9.730 1.00 76.38 196 ARG A N 1
ATOM 1530 C CA . ARG A 1 196 ? 18.262 -0.068 10.547 1.00 76.38 196 ARG A CA 1
ATOM 1531 C C . ARG A 1 196 ? 19.616 -0.279 9.872 1.00 76.38 196 ARG A C 1
ATOM 1533 O O . ARG A 1 196 ? 19.769 -1.154 9.023 1.00 76.38 196 ARG A O 1
ATOM 1540 N N . LEU A 1 197 ? 20.583 0.580 10.186 1.00 76.19 197 LEU A N 1
ATOM 1541 C CA . LEU A 1 197 ? 21.910 0.535 9.566 1.00 76.19 197 LEU A CA 1
ATOM 1542 C C . LEU A 1 197 ? 22.596 -0.808 9.865 1.00 76.19 197 LEU A C 1
ATOM 1544 O O . LEU A 1 197 ? 22.657 -1.236 11.010 1.00 76.19 197 LEU A O 1
ATOM 1548 N N . GLY A 1 198 ? 23.110 -1.476 8.829 1.00 72.25 198 GLY A N 1
ATOM 1549 C CA . GLY A 1 198 ? 23.771 -2.785 8.950 1.00 72.25 198 GLY A CA 1
ATOM 1550 C C . GLY A 1 198 ? 22.830 -3.988 8.844 1.00 72.25 198 GLY A C 1
ATOM 1551 O O . GLY A 1 198 ? 23.296 -5.100 8.608 1.00 72.25 198 GLY A O 1
ATOM 1552 N N . PHE A 1 199 ? 21.516 -3.768 8.913 1.00 75.12 199 PHE A N 1
ATOM 1553 C CA . PHE A 1 199 ? 20.532 -4.812 8.669 1.00 75.12 199 PHE A CA 1
ATOM 1554 C C . PHE A 1 199 ? 20.433 -5.114 7.166 1.00 75.12 199 PHE A C 1
ATOM 1556 O O . PHE A 1 199 ? 20.257 -4.199 6.354 1.00 75.12 199 PHE A O 1
ATOM 1563 N N . THR A 1 200 ? 20.593 -6.387 6.792 1.00 70.62 200 THR A N 1
ATOM 1564 C CA . THR A 1 200 ? 20.598 -6.820 5.384 1.00 70.62 200 THR A CA 1
ATOM 1565 C C . THR A 1 200 ? 19.264 -7.406 4.961 1.00 70.62 200 THR A C 1
ATOM 1567 O O . THR A 1 200 ? 18.709 -6.937 3.978 1.00 70.62 200 THR A O 1
ATOM 1570 N N . MET A 1 201 ? 18.753 -8.410 5.674 1.00 80.56 201 MET A N 1
ATOM 1571 C CA . MET A 1 201 ? 17.449 -9.014 5.407 1.00 80.56 201 MET A CA 1
ATOM 1572 C C . MET A 1 201 ? 17.047 -9.916 6.577 1.00 80.56 201 MET A C 1
ATOM 1574 O O . MET A 1 201 ? 17.925 -10.533 7.181 1.00 80.56 201 MET A O 1
ATOM 1578 N N . SER A 1 202 ? 15.754 -10.007 6.879 1.00 82.31 202 SER A N 1
ATOM 1579 C CA . SER A 1 202 ? 15.230 -10.997 7.825 1.00 82.31 202 SER A CA 1
ATOM 1580 C C . SER A 1 202 ? 15.351 -12.412 7.254 1.00 82.31 202 SER A C 1
ATOM 1582 O O . SER A 1 202 ? 15.176 -12.625 6.049 1.00 82.31 202 SER A O 1
ATOM 1584 N N . ASP A 1 203 ? 15.596 -13.389 8.123 1.00 79.94 203 ASP A N 1
ATOM 1585 C CA . ASP A 1 203 ? 15.506 -14.797 7.746 1.00 79.94 203 ASP A CA 1
ATOM 1586 C C . ASP A 1 203 ? 14.064 -15.148 7.352 1.00 79.94 203 ASP A C 1
ATOM 1588 O O . ASP A 1 203 ? 13.109 -14.580 7.876 1.00 79.94 203 ASP A O 1
ATOM 1592 N N . LYS A 1 204 ? 13.907 -16.089 6.412 1.00 82.38 204 LYS A N 1
ATOM 1593 C CA . LYS A 1 204 ? 12.609 -16.589 5.911 1.00 82.38 204 LYS A CA 1
ATOM 1594 C C . LYS A 1 204 ? 11.712 -15.560 5.199 1.00 82.38 204 LYS A C 1
ATOM 1596 O O . LYS A 1 204 ? 10.590 -15.901 4.847 1.00 82.38 204 LYS A O 1
ATOM 1601 N N . VAL A 1 205 ? 12.205 -14.358 4.894 1.00 86.06 205 VAL A N 1
ATOM 1602 C CA . VAL A 1 205 ? 11.453 -13.351 4.127 1.00 86.06 205 VAL A CA 1
ATOM 1603 C C . VAL A 1 205 ? 11.865 -13.369 2.652 1.00 86.06 205 VAL A C 1
ATOM 1605 O O . VAL A 1 205 ? 13.039 -13.218 2.312 1.00 86.06 205 VAL A O 1
ATOM 1608 N N . ALA A 1 206 ? 10.893 -13.536 1.748 1.00 88.88 206 ALA A N 1
ATOM 1609 C CA . ALA A 1 206 ? 11.146 -13.531 0.303 1.00 88.88 206 ALA A CA 1
ATOM 1610 C C . ALA A 1 206 ? 11.393 -12.114 -0.250 1.00 88.88 206 ALA A C 1
ATOM 1612 O O . ALA A 1 206 ? 12.226 -11.921 -1.145 1.00 88.88 206 ALA A O 1
ATOM 1613 N N . PHE A 1 207 ? 10.674 -11.127 0.289 1.00 91.50 207 PHE A N 1
ATOM 1614 C CA . PHE A 1 207 ? 10.774 -9.719 -0.081 1.00 91.50 207 PHE A CA 1
ATOM 1615 C C . PHE A 1 207 ? 10.625 -8.839 1.150 1.00 91.50 207 PHE A C 1
ATOM 1617 O O . PHE A 1 207 ? 9.635 -8.945 1.862 1.00 91.50 207 PHE A O 1
ATOM 1624 N N . GLN A 1 208 ? 11.568 -7.928 1.364 1.00 89.81 208 GLN A N 1
ATOM 1625 C CA . GLN A 1 208 ? 11.513 -6.996 2.482 1.00 89.81 208 GLN A CA 1
ATOM 1626 C C . GLN A 1 208 ? 11.602 -5.554 1.997 1.00 89.81 208 GLN A C 1
ATOM 1628 O O . GLN A 1 208 ? 12.425 -5.198 1.145 1.00 89.81 208 GLN A O 1
ATOM 1633 N N . SER A 1 209 ? 10.725 -4.715 2.536 1.00 88.88 209 SER A N 1
ATOM 1634 C CA . SER A 1 209 ? 10.748 -3.276 2.317 1.00 88.88 209 SER A CA 1
ATOM 1635 C C . SER A 1 209 ? 12.035 -2.653 2.878 1.00 88.88 209 SER A C 1
ATOM 1637 O O . SER A 1 209 ? 12.767 -3.235 3.676 1.00 88.88 209 SER A O 1
ATOM 1639 N N . ILE A 1 210 ? 12.361 -1.448 2.416 1.00 85.69 210 ILE A N 1
ATOM 1640 C CA . ILE A 1 210 ? 13.564 -0.718 2.857 1.00 85.69 210 ILE A CA 1
ATOM 1641 C C . ILE A 1 210 ? 13.310 0.154 4.096 1.00 85.69 210 ILE A C 1
ATOM 1643 O O . ILE A 1 210 ? 14.228 0.852 4.550 1.00 85.69 210 ILE A O 1
ATOM 1647 N N . GLY A 1 211 ? 12.073 0.160 4.593 1.00 86.75 211 GLY A N 1
ATOM 1648 C CA . GLY A 1 211 ? 11.610 0.904 5.757 1.00 86.75 211 GLY A CA 1
ATOM 1649 C C . GLY A 1 211 ? 10.829 0.007 6.707 1.00 86.75 211 GLY A C 1
ATOM 1650 O O . GLY A 1 211 ? 10.246 -0.987 6.291 1.00 86.75 211 GLY A O 1
ATOM 1651 N N . THR A 1 212 ? 10.815 0.381 7.982 1.00 88.88 212 THR A N 1
ATOM 1652 C CA . THR A 1 212 ? 10.021 -0.302 9.005 1.00 88.88 212 THR A CA 1
ATOM 1653 C C . THR A 1 212 ? 8.553 0.060 8.826 1.00 88.88 212 THR A C 1
ATOM 1655 O O . THR A 1 212 ? 8.249 1.243 8.673 1.00 88.88 212 THR A O 1
ATOM 1658 N N . PHE A 1 213 ? 7.679 -0.942 8.836 1.00 90.06 213 PHE A N 1
ATOM 1659 C CA . PHE A 1 213 ? 6.236 -0.739 8.820 1.00 90.06 213 PHE A CA 1
ATOM 1660 C C . PHE A 1 213 ? 5.728 -0.365 10.216 1.00 90.06 213 PHE A C 1
ATOM 1662 O O . PHE A 1 213 ? 6.174 -0.950 11.202 1.00 90.06 213 PHE A O 1
ATOM 1669 N N . SER A 1 214 ? 4.823 0.607 10.284 1.00 90.94 214 SER A N 1
ATOM 1670 C CA . SER A 1 214 ? 4.078 0.981 11.489 1.00 90.94 214 SER A CA 1
ATOM 1671 C C . SER A 1 214 ? 2.614 1.171 11.115 1.00 90.94 214 SER A C 1
ATOM 1673 O O . SER A 1 214 ? 2.321 1.982 10.240 1.00 90.94 214 SER A O 1
ATOM 1675 N N . VAL A 1 215 ? 1.694 0.456 11.768 1.00 89.69 215 VAL A N 1
ATOM 1676 C CA . VAL A 1 215 ? 0.254 0.540 11.461 1.00 89.69 215 VAL A CA 1
ATOM 1677 C C . VAL A 1 215 ? -0.258 1.971 11.611 1.00 89.69 215 VAL A C 1
ATOM 1679 O O . VAL A 1 215 ? -0.925 2.473 10.707 1.00 89.69 215 VAL A O 1
ATOM 1682 N N . SER A 1 216 ? 0.101 2.649 12.705 1.00 88.69 216 SER A N 1
ATOM 1683 C CA . SER A 1 216 ? -0.378 4.005 12.995 1.00 88.69 216 SER A CA 1
ATOM 1684 C C . SER A 1 216 ? 0.091 5.039 11.974 1.00 88.69 216 SER A C 1
ATOM 1686 O O . SER A 1 216 ? -0.660 5.949 11.620 1.00 88.69 216 SER A O 1
ATOM 1688 N N . GLU A 1 217 ? 1.312 4.886 11.458 1.00 89.94 217 GLU A N 1
ATOM 1689 C CA . GLU A 1 217 ? 1.882 5.827 10.498 1.00 89.94 217 GLU A CA 1
ATOM 1690 C C . GLU A 1 217 ? 1.549 5.469 9.049 1.00 89.94 217 GLU A C 1
ATOM 1692 O O . GLU A 1 217 ? 1.248 6.359 8.253 1.00 89.94 217 GLU A O 1
ATOM 1697 N N . ASP A 1 218 ? 1.663 4.192 8.677 1.00 92.19 218 ASP A N 1
ATOM 1698 C CA . ASP A 1 218 ? 1.688 3.745 7.284 1.00 92.19 218 ASP A CA 1
ATOM 1699 C C . ASP A 1 218 ? 0.305 3.479 6.692 1.00 92.19 218 ASP A C 1
ATOM 1701 O O . ASP A 1 218 ? 0.142 3.632 5.480 1.00 92.19 218 ASP A O 1
ATOM 1705 N N . PHE A 1 219 ? -0.716 3.201 7.506 1.00 92.25 219 PHE A N 1
ATOM 1706 C CA . PHE A 1 219 ? -2.110 3.163 7.047 1.00 92.25 219 PHE A CA 1
ATOM 1707 C C . PHE A 1 219 ? -2.746 4.553 6.984 1.00 92.25 219 PHE A C 1
ATOM 1709 O O . PHE A 1 219 ? -3.860 4.805 7.438 1.00 92.25 219 PHE A O 1
ATOM 1716 N N . THR A 1 220 ? -2.028 5.469 6.350 1.00 92.00 220 THR A N 1
ATOM 1717 C CA . THR A 1 220 ? -2.476 6.831 6.093 1.00 92.00 220 THR A CA 1
ATOM 1718 C C . THR A 1 220 ? -2.460 7.090 4.597 1.00 92.00 220 THR A C 1
ATOM 1720 O O . THR A 1 220 ? -1.655 6.524 3.846 1.00 92.00 220 THR A O 1
ATOM 1723 N N . ARG A 1 221 ? -3.353 7.976 4.150 1.00 89.31 221 ARG A N 1
ATOM 1724 C CA . ARG A 1 221 ? -3.451 8.387 2.747 1.00 89.31 221 ARG A CA 1
ATOM 1725 C C . ARG A 1 221 ? -2.083 8.798 2.190 1.00 89.31 221 ARG A C 1
ATOM 1727 O O . ARG A 1 221 ? -1.662 8.277 1.162 1.00 89.31 221 ARG A O 1
ATOM 1734 N N . ASP A 1 222 ? -1.358 9.647 2.911 1.00 86.38 222 ASP A N 1
ATOM 1735 C CA . ASP A 1 222 ? -0.055 10.176 2.498 1.00 86.38 222 ASP A CA 1
ATOM 1736 C C . ASP A 1 222 ? 1.023 9.098 2.337 1.00 86.38 222 ASP A C 1
ATOM 1738 O O . ASP A 1 222 ? 1.839 9.152 1.408 1.00 86.38 222 ASP A O 1
ATOM 1742 N N . ARG A 1 223 ? 1.072 8.123 3.253 1.00 88.62 223 ARG A N 1
ATOM 1743 C CA . ARG A 1 223 ? 2.057 7.034 3.191 1.00 88.62 223 ARG A CA 1
ATOM 1744 C C . ARG A 1 223 ? 1.752 6.072 2.048 1.00 88.62 223 ARG A C 1
ATOM 1746 O O . ARG A 1 223 ? 2.681 5.693 1.331 1.00 88.62 223 ARG A O 1
ATOM 1753 N N . ILE A 1 224 ? 0.479 5.751 1.826 1.00 89.88 224 ILE A N 1
ATOM 1754 C CA . ILE A 1 224 ? 0.041 4.910 0.707 1.00 89.88 224 ILE A CA 1
ATOM 1755 C C . ILE A 1 224 ? 0.275 5.626 -0.626 1.00 89.88 224 ILE A C 1
ATOM 1757 O O . ILE A 1 224 ? 0.927 5.074 -1.511 1.00 89.88 224 ILE A O 1
ATOM 1761 N N . GLU A 1 225 ? -0.171 6.875 -0.779 1.00 86.19 225 GLU A N 1
ATOM 1762 C CA . GLU A 1 225 ? 0.034 7.662 -2.001 1.00 86.19 225 GLU A CA 1
ATOM 1763 C C . GLU A 1 225 ? 1.508 7.766 -2.383 1.00 86.19 225 GLU A C 1
ATOM 1765 O O . GLU A 1 225 ? 1.867 7.639 -3.555 1.00 86.19 225 GLU A O 1
ATOM 1770 N N . ARG A 1 226 ? 2.386 7.955 -1.397 1.00 84.38 226 ARG A N 1
ATOM 1771 C CA . ARG A 1 226 ? 3.831 7.991 -1.623 1.00 84.38 226 ARG A CA 1
ATOM 1772 C C . ARG A 1 226 ? 4.352 6.708 -2.256 1.00 84.38 226 ARG A C 1
ATOM 1774 O O . ARG A 1 226 ? 5.220 6.786 -3.123 1.00 84.38 226 ARG A O 1
ATOM 1781 N N . GLN A 1 227 ? 3.845 5.548 -1.837 1.00 86.94 227 GLN A N 1
ATOM 1782 C CA . GLN A 1 227 ? 4.202 4.273 -2.456 1.00 86.94 227 GLN A CA 1
ATOM 1783 C C . GLN A 1 227 ? 3.734 4.203 -3.914 1.00 86.94 227 GLN A C 1
ATOM 1785 O O . GLN A 1 227 ? 4.421 3.623 -4.758 1.00 86.94 227 GLN A O 1
ATOM 1790 N N . LEU A 1 228 ? 2.586 4.808 -4.221 1.00 84.31 228 LEU A N 1
ATOM 1791 C CA . LEU A 1 228 ? 2.039 4.847 -5.574 1.00 84.31 228 LEU A CA 1
ATOM 1792 C C . LEU A 1 228 ? 2.828 5.813 -6.468 1.00 84.31 228 LEU A C 1
ATOM 1794 O O . LEU A 1 228 ? 3.114 5.505 -7.626 1.00 84.31 228 LEU A O 1
ATOM 1798 N N . VAL A 1 229 ? 3.256 6.967 -5.962 1.00 80.38 229 VAL A N 1
ATOM 1799 C CA . VAL A 1 229 ? 3.994 7.937 -6.776 1.00 80.38 229 VAL A CA 1
ATOM 1800 C C . VAL A 1 229 ? 5.454 7.509 -6.957 1.00 80.38 229 VAL A C 1
ATOM 1802 O O . VAL A 1 229 ? 6.311 7.655 -6.082 1.00 80.38 229 VAL A O 1
ATOM 1805 N N . TRP A 1 230 ? 5.766 7.046 -8.170 1.00 67.44 230 TRP A N 1
ATOM 1806 C CA . TRP A 1 230 ? 7.117 6.655 -8.567 1.00 67.44 230 TRP A CA 1
ATOM 1807 C C . TRP A 1 230 ? 8.133 7.788 -8.305 1.00 67.44 230 TRP A C 1
ATOM 1809 O O . TRP A 1 230 ? 7.924 8.928 -8.714 1.00 67.44 230 TRP A O 1
ATOM 1819 N N . ASN A 1 231 ? 9.271 7.460 -7.677 1.00 66.38 231 ASN A N 1
ATOM 1820 C CA . ASN A 1 231 ? 10.375 8.370 -7.316 1.00 66.38 231 ASN A CA 1
ATOM 1821 C C . ASN A 1 231 ? 10.148 9.368 -6.158 1.00 66.38 231 ASN A C 1
ATOM 1823 O O . ASN A 1 231 ? 10.980 10.267 -5.992 1.00 66.38 231 ASN A O 1
ATOM 1827 N N . GLN A 1 232 ? 9.146 9.208 -5.291 1.00 70.19 232 GLN A N 1
ATOM 1828 C CA . GLN A 1 232 ? 9.156 9.947 -4.020 1.00 70.19 232 GLN A CA 1
ATOM 1829 C C . GLN A 1 232 ? 10.257 9.402 -3.088 1.00 70.19 232 GLN A C 1
ATOM 1831 O O . GLN A 1 232 ? 10.088 8.413 -2.386 1.00 70.19 232 GLN A O 1
ATOM 1836 N N . LYS A 1 233 ? 11.441 10.033 -3.111 1.00 60.88 233 LYS A N 1
ATOM 1837 C CA . LYS A 1 233 ? 12.644 9.582 -2.374 1.00 60.88 233 LYS A CA 1
ATOM 1838 C C . LYS A 1 233 ? 12.624 9.889 -0.864 1.00 60.88 233 LYS A C 1
ATOM 1840 O O . LYS A 1 233 ? 13.578 9.508 -0.181 1.00 60.88 233 LYS A O 1
ATOM 1845 N N . LYS A 1 234 ? 11.610 10.604 -0.361 1.00 68.06 234 LYS A N 1
ATOM 1846 C CA . LYS A 1 234 ? 11.505 11.051 1.038 1.00 68.06 234 LYS A CA 1
ATOM 1847 C C . LYS A 1 234 ? 10.962 9.917 1.906 1.00 68.06 234 LYS A C 1
ATOM 1849 O O . LYS A 1 234 ? 9.855 9.464 1.654 1.00 68.06 234 LYS A O 1
ATOM 1854 N N . ASN A 1 235 ? 11.719 9.535 2.936 1.00 71.94 235 ASN A N 1
ATOM 1855 C CA . ASN A 1 235 ? 11.464 8.399 3.831 1.00 71.94 235 ASN A CA 1
ATOM 1856 C C . ASN A 1 235 ? 11.417 7.047 3.082 1.00 71.94 235 ASN A C 1
ATOM 1858 O O . ASN A 1 235 ? 10.905 6.957 1.968 1.00 71.94 235 ASN A O 1
ATOM 1862 N N . PRO A 1 236 ? 12.021 5.976 3.618 1.00 80.12 236 PRO A N 1
ATOM 1863 C CA . PRO A 1 236 ? 11.897 4.668 2.987 1.00 80.12 236 PRO A CA 1
ATOM 1864 C C . PRO A 1 236 ? 10.430 4.228 2.966 1.00 80.12 236 PRO A C 1
ATOM 1866 O O . PRO A 1 236 ? 9.710 4.433 3.940 1.00 80.12 236 PRO A O 1
ATOM 1869 N N . SER A 1 237 ? 10.006 3.609 1.865 1.00 86.75 237 SER A N 1
ATOM 1870 C CA . SER A 1 237 ? 8.716 2.928 1.841 1.00 86.75 237 SER A CA 1
ATOM 1871 C C . SER A 1 237 ? 8.787 1.651 2.672 1.00 86.75 237 SER A C 1
ATOM 1873 O O . SER A 1 237 ? 9.756 0.892 2.556 1.00 86.75 237 SER A O 1
ATOM 1875 N N . SER A 1 238 ? 7.754 1.428 3.476 1.00 90.94 238 SER A N 1
ATOM 1876 C CA . SER A 1 238 ? 7.507 0.203 4.232 1.00 90.94 238 SER A CA 1
ATOM 1877 C C . SER A 1 238 ? 6.722 -0.844 3.432 1.00 90.94 238 SER A C 1
ATOM 1879 O O . SER A 1 238 ? 6.567 -1.967 3.899 1.00 90.94 238 SER A O 1
ATOM 1881 N N . PHE A 1 239 ? 6.311 -0.531 2.198 1.00 91.94 239 PHE A N 1
ATOM 1882 C CA . PHE A 1 239 ? 5.494 -1.407 1.360 1.00 91.94 239 PHE A CA 1
ATOM 1883 C C . PHE A 1 239 ? 6.299 -2.188 0.318 1.00 91.94 239 PHE A C 1
ATOM 1885 O O . PHE A 1 239 ? 7.308 -1.727 -0.229 1.00 91.94 239 PHE A O 1
ATOM 1892 N N . VAL A 1 240 ? 5.773 -3.359 -0.038 1.00 92.75 240 VAL A N 1
ATOM 1893 C CA . VAL A 1 240 ? 6.242 -4.197 -1.144 1.00 92.75 240 VAL A CA 1
ATOM 1894 C C . VAL A 1 240 ? 5.103 -4.336 -2.154 1.00 92.75 240 VAL A C 1
ATOM 1896 O O . VAL A 1 240 ? 4.089 -4.955 -1.873 1.00 92.75 240 VAL A O 1
ATOM 1899 N N . SER A 1 241 ? 5.252 -3.760 -3.350 1.00 92.69 241 SER A N 1
ATOM 1900 C CA . SER A 1 241 ? 4.201 -3.838 -4.380 1.00 92.69 241 SER A CA 1
ATOM 1901 C C . SER A 1 241 ? 4.247 -5.134 -5.192 1.00 92.69 241 SER A C 1
ATOM 1903 O O . SER A 1 241 ? 5.324 -5.619 -5.548 1.00 92.69 241 SER A O 1
ATOM 1905 N N . ALA A 1 242 ? 3.083 -5.637 -5.581 1.00 95.00 242 ALA A N 1
ATOM 1906 C CA . ALA A 1 242 ? 2.928 -6.706 -6.561 1.00 95.00 242 ALA A CA 1
ATOM 1907 C C . ALA A 1 242 ? 1.819 -6.342 -7.563 1.00 95.00 242 ALA A C 1
ATOM 1909 O O . ALA A 1 242 ? 1.105 -5.359 -7.377 1.00 95.00 242 ALA A O 1
ATOM 1910 N N . SER A 1 243 ? 1.718 -7.098 -8.652 1.00 94.38 243 SER A N 1
ATOM 1911 C CA . SER A 1 243 ? 0.646 -6.997 -9.645 1.00 94.38 243 SER A CA 1
ATOM 1912 C C . SER A 1 243 ? -0.251 -8.225 -9.557 1.00 94.38 243 SER A C 1
ATOM 1914 O O . SER A 1 243 ? 0.239 -9.331 -9.376 1.00 94.38 243 SER A O 1
ATOM 1916 N N . ASP A 1 244 ? -1.546 -8.056 -9.753 1.00 94.31 244 ASP A N 1
ATOM 1917 C CA . ASP A 1 244 ? -2.525 -9.141 -9.910 1.00 94.31 244 ASP A CA 1
ATOM 1918 C C . ASP A 1 244 ? -2.442 -9.846 -11.281 1.00 94.31 244 ASP A C 1
ATOM 1920 O O . ASP A 1 244 ? -2.972 -10.937 -11.473 1.00 94.31 244 ASP A O 1
ATOM 1924 N N . SER A 1 245 ? -1.741 -9.244 -12.247 1.00 94.31 245 SER A N 1
ATOM 1925 C CA . SER A 1 245 ? -1.643 -9.731 -13.621 1.00 94.31 245 SER A CA 1
ATOM 1926 C C . SER A 1 245 ? -0.209 -10.052 -14.041 1.00 94.31 245 SER A C 1
ATOM 1928 O O . SER A 1 245 ? 0.677 -9.189 -14.067 1.00 94.31 245 SER A O 1
ATOM 1930 N N . ILE A 1 246 ? 0.006 -11.284 -14.514 1.00 96.25 246 ILE A N 1
ATOM 1931 C CA . ILE A 1 246 ? 1.287 -11.705 -15.103 1.00 96.25 246 ILE A CA 1
ATOM 1932 C C . ILE A 1 246 ? 1.666 -10.859 -16.324 1.00 96.25 246 ILE A C 1
ATOM 1934 O O . ILE A 1 246 ? 2.846 -10.620 -16.573 1.00 96.25 246 ILE A O 1
ATOM 1938 N N . ASN A 1 247 ? 0.688 -10.370 -17.089 1.00 95.88 247 ASN A N 1
ATOM 1939 C CA . ASN A 1 247 ? 0.954 -9.545 -18.266 1.00 95.88 247 ASN A CA 1
ATOM 1940 C C . ASN A 1 247 ? 1.467 -8.159 -17.864 1.00 95.88 247 ASN A C 1
ATOM 1942 O O . ASN A 1 247 ? 2.412 -7.657 -18.475 1.00 95.88 247 ASN A O 1
ATOM 1946 N N . VAL A 1 248 ? 0.901 -7.569 -16.804 1.00 93.81 248 VAL A N 1
ATOM 1947 C CA . VAL A 1 248 ? 1.413 -6.325 -16.207 1.00 93.81 248 VAL A CA 1
ATOM 1948 C C . VAL A 1 248 ? 2.843 -6.540 -15.708 1.00 93.81 248 VAL A C 1
ATOM 1950 O O . VAL A 1 248 ? 3.735 -5.762 -16.057 1.00 93.81 248 VAL A O 1
ATOM 1953 N N . ALA A 1 249 ? 3.095 -7.640 -14.993 1.00 95.00 249 ALA A N 1
ATOM 1954 C CA . ALA A 1 249 ? 4.431 -7.988 -14.517 1.00 95.00 249 ALA A CA 1
ATOM 1955 C C . ALA A 1 249 ? 5.433 -8.202 -15.668 1.00 95.00 249 ALA A C 1
ATOM 1957 O O . ALA A 1 249 ? 6.550 -7.698 -15.608 1.00 95.00 249 ALA A O 1
ATOM 1958 N N . LYS A 1 250 ? 5.045 -8.862 -16.767 1.00 95.88 250 LYS A N 1
ATOM 1959 C CA . LYS A 1 250 ? 5.896 -9.027 -17.962 1.00 95.88 250 LYS A CA 1
ATOM 1960 C C . LYS A 1 250 ? 6.229 -7.696 -18.631 1.00 95.88 250 LYS A C 1
ATOM 1962 O O . LYS A 1 250 ? 7.393 -7.455 -18.943 1.00 95.88 250 LYS A O 1
ATOM 1967 N N . ARG A 1 251 ? 5.245 -6.804 -18.812 1.00 93.81 251 ARG A N 1
ATOM 1968 C CA . ARG A 1 251 ? 5.495 -5.446 -19.335 1.00 93.81 251 ARG A CA 1
ATOM 1969 C C . ARG A 1 251 ? 6.465 -4.686 -18.436 1.00 93.81 251 ARG A C 1
ATOM 1971 O O . ARG A 1 251 ? 7.379 -4.026 -18.925 1.00 93.81 251 ARG A O 1
ATOM 1978 N N . ARG A 1 252 ? 6.295 -4.819 -17.119 1.00 91.44 252 ARG A N 1
ATOM 1979 C CA . ARG A 1 252 ? 7.174 -4.207 -16.124 1.00 91.44 252 ARG A CA 1
ATOM 1980 C C . ARG A 1 252 ? 8.589 -4.788 -16.156 1.00 91.44 252 ARG A C 1
ATOM 1982 O O . ARG A 1 252 ? 9.546 -4.026 -16.075 1.00 91.44 252 ARG A O 1
ATOM 1989 N N . ALA A 1 253 ? 8.734 -6.099 -16.318 1.00 93.25 253 ALA A N 1
ATOM 1990 C CA . ALA A 1 253 ? 10.024 -6.756 -16.495 1.00 93.25 253 ALA A CA 1
ATOM 1991 C C . ALA A 1 253 ? 10.721 -6.274 -17.775 1.00 93.25 253 ALA A C 1
ATOM 1993 O O . ALA A 1 253 ? 11.874 -5.859 -17.726 1.00 93.25 253 ALA A O 1
ATOM 1994 N N . HIS A 1 254 ? 9.999 -6.222 -18.897 1.00 93.94 254 HIS A N 1
ATOM 1995 C CA . HIS A 1 254 ? 10.531 -5.711 -20.159 1.00 93.94 254 HIS A CA 1
ATOM 1996 C C . HIS A 1 254 ? 10.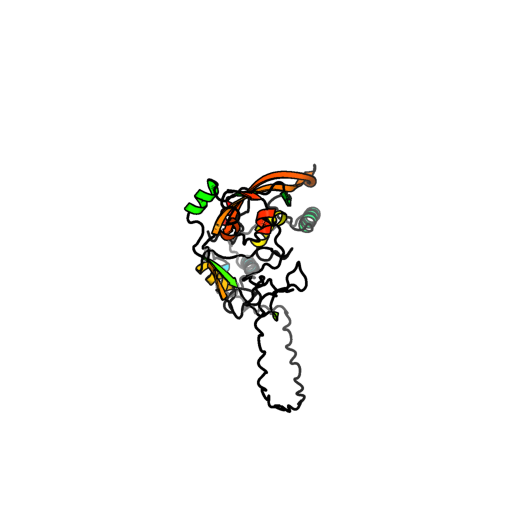964 -4.240 -20.062 1.00 93.94 254 HIS A C 1
ATOM 1998 O O . HIS A 1 254 ? 12.020 -3.879 -20.573 1.00 93.94 254 HIS A O 1
ATOM 2004 N N . PHE A 1 255 ? 10.220 -3.397 -19.335 1.00 91.62 255 PHE A N 1
ATOM 2005 C CA . PHE A 1 255 ? 10.614 -2.005 -19.093 1.00 91.62 255 PHE A CA 1
ATOM 2006 C C . PHE A 1 255 ? 12.011 -1.880 -18.460 1.00 91.62 255 PHE A C 1
ATOM 2008 O O . PHE A 1 255 ? 12.732 -0.938 -18.785 1.00 91.62 255 PHE A O 1
ATOM 2015 N N . HIS A 1 256 ? 12.393 -2.830 -17.600 1.00 90.31 256 HIS A N 1
ATOM 2016 C CA . HIS A 1 256 ? 13.698 -2.887 -16.934 1.00 90.31 256 HIS A CA 1
ATOM 2017 C C . HIS A 1 256 ? 14.771 -3.672 -17.709 1.00 90.31 256 HIS A C 1
ATOM 2019 O O . HIS A 1 256 ? 15.905 -3.740 -17.240 1.00 90.31 256 HIS A O 1
ATOM 2025 N N . SER A 1 257 ? 14.441 -4.260 -18.862 1.00 90.06 257 SER A N 1
ATOM 2026 C CA . SER A 1 257 ? 15.396 -4.992 -19.707 1.00 90.06 257 SER A CA 1
ATOM 2027 C C . SER A 1 257 ? 16.324 -4.049 -20.491 1.00 90.06 257 SER A C 1
ATOM 2029 O O . SER A 1 257 ? 16.013 -2.859 -20.588 1.00 90.06 257 SER A O 1
ATOM 2031 N N . PRO A 1 258 ? 17.444 -4.541 -21.062 1.00 86.75 258 PRO A N 1
ATOM 2032 C CA . PRO A 1 258 ? 18.346 -3.724 -21.884 1.00 86.75 258 PRO A CA 1
ATOM 2033 C C . PRO A 1 258 ? 17.663 -3.023 -23.066 1.00 86.75 258 PRO A C 1
ATOM 2035 O O . PRO A 1 258 ? 18.046 -1.911 -23.415 1.00 86.75 258 PRO A O 1
ATOM 2038 N N . ASP A 1 259 ? 16.621 -3.640 -23.628 1.00 87.19 259 ASP A N 1
ATOM 2039 C CA . ASP A 1 259 ? 15.827 -3.085 -24.734 1.00 87.19 259 ASP A CA 1
ATOM 2040 C C . ASP A 1 259 ? 14.709 -2.137 -24.253 1.00 87.19 259 ASP A C 1
ATOM 2042 O O . ASP A 1 259 ? 13.964 -1.560 -25.048 1.00 87.19 259 ASP A O 1
ATOM 2046 N N . GLY A 1 260 ? 14.546 -2.004 -22.934 1.00 88.19 260 GLY A N 1
ATOM 2047 C CA . GLY A 1 260 ? 13.515 -1.200 -22.295 1.00 88.19 260 GLY A CA 1
ATOM 2048 C C . GLY A 1 260 ? 13.823 0.301 -22.267 1.00 88.19 260 GLY A C 1
ATOM 2049 O O . GLY A 1 260 ? 14.851 0.786 -22.728 1.00 88.19 260 GLY A O 1
ATOM 2050 N N . LYS A 1 261 ? 12.899 1.071 -21.678 1.00 85.62 261 LYS A N 1
ATOM 2051 C CA . LYS A 1 261 ? 13.004 2.541 -21.537 1.00 85.62 261 LYS A CA 1
ATOM 2052 C C . LYS A 1 261 ? 13.452 2.990 -20.138 1.00 85.62 261 LYS A C 1
ATOM 2054 O O . LYS A 1 261 ? 13.394 4.178 -19.825 1.00 85.62 261 LYS A O 1
ATOM 2059 N N . SER A 1 262 ? 13.820 2.057 -19.261 1.00 81.75 262 SER A N 1
ATOM 2060 C CA . SER A 1 262 ? 14.200 2.364 -17.882 1.00 81.75 262 SER A CA 1
ATOM 2061 C C . SER A 1 262 ? 15.636 2.879 -17.785 1.00 81.75 262 SER A C 1
ATOM 2063 O O . SER A 1 262 ? 16.561 2.272 -18.307 1.00 81.75 262 SER A O 1
ATOM 2065 N N . ASN A 1 263 ? 15.847 3.924 -16.979 1.00 76.81 263 ASN A N 1
ATOM 2066 C CA . ASN A 1 263 ? 17.191 4.366 -16.573 1.00 76.81 263 ASN A CA 1
ATOM 2067 C C . ASN A 1 263 ? 17.884 3.384 -15.605 1.00 76.81 263 ASN A C 1
ATOM 2069 O O . ASN A 1 263 ? 19.052 3.561 -15.272 1.00 76.81 263 ASN A O 1
ATOM 2073 N N . ARG A 1 264 ? 17.149 2.389 -15.096 1.00 76.38 264 ARG A N 1
ATOM 2074 C CA . ARG A 1 264 ? 17.661 1.274 -14.289 1.00 76.38 264 ARG A CA 1
ATOM 2075 C C . ARG A 1 264 ? 17.453 -0.018 -15.061 1.00 76.38 264 ARG A C 1
ATOM 2077 O O . ARG A 1 264 ? 16.304 -0.464 -15.172 1.00 76.38 264 ARG A O 1
ATOM 2084 N N . ILE A 1 265 ? 18.542 -0.565 -15.582 1.00 83.69 265 ILE A N 1
ATOM 2085 C CA . ILE A 1 265 ? 18.550 -1.796 -16.368 1.00 83.69 265 ILE A CA 1
ATOM 2086 C C . ILE A 1 265 ? 18.928 -2.946 -15.435 1.00 83.69 265 ILE A C 1
ATOM 2088 O O . ILE A 1 265 ? 19.974 -2.898 -14.794 1.00 83.69 265 ILE A O 1
ATOM 2092 N N . GLY A 1 266 ? 18.061 -3.952 -15.338 1.00 84.44 266 GLY A N 1
ATOM 2093 C CA . GLY A 1 266 ? 18.364 -5.202 -14.645 1.00 84.44 266 GLY A CA 1
ATOM 2094 C C . GLY A 1 266 ? 19.101 -6.152 -15.582 1.00 84.44 266 GLY A C 1
ATOM 2095 O O . GLY A 1 266 ? 18.682 -6.333 -16.725 1.00 84.44 266 GLY A O 1
ATOM 2096 N N . VAL A 1 267 ? 20.186 -6.767 -15.106 1.00 82.88 267 VAL A N 1
ATOM 2097 C CA . VAL A 1 267 ? 20.919 -7.784 -15.882 1.00 82.88 267 VAL A CA 1
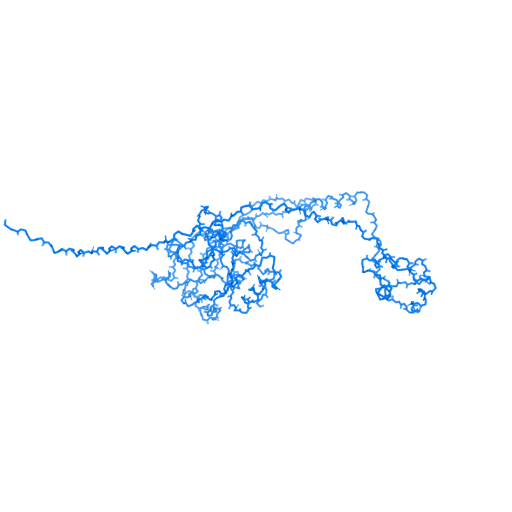ATOM 2098 C C . VAL A 1 267 ? 20.181 -9.117 -15.798 1.00 82.88 267 VAL A C 1
ATOM 2100 O O . VAL A 1 267 ? 20.044 -9.819 -16.798 1.00 82.88 267 VAL A O 1
ATOM 2103 N N . ARG A 1 268 ? 19.651 -9.447 -14.615 1.00 86.12 268 ARG A 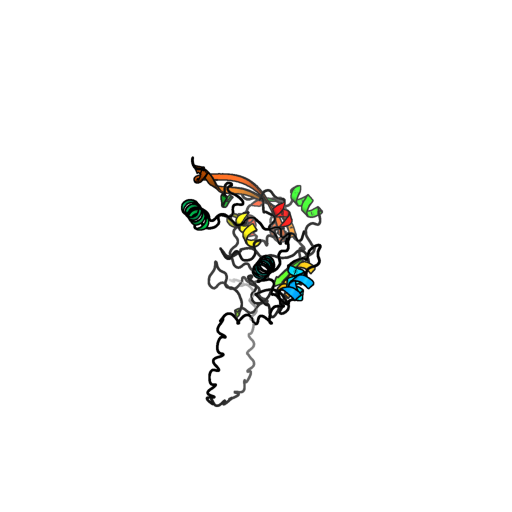N 1
ATOM 2104 C CA . ARG A 1 268 ? 18.786 -10.603 -14.382 1.00 86.12 268 ARG A CA 1
ATOM 2105 C C . ARG A 1 268 ? 17.469 -10.108 -13.818 1.00 86.12 268 ARG A C 1
ATOM 2107 O O . ARG A 1 268 ? 17.384 -9.622 -12.693 1.00 86.12 268 ARG A O 1
ATOM 2114 N N . ILE A 1 269 ? 16.432 -10.250 -14.628 1.00 90.69 269 ILE A N 1
ATOM 2115 C CA . ILE A 1 269 ? 15.078 -9.847 -14.272 1.00 90.69 269 ILE A CA 1
ATOM 2116 C C . ILE A 1 269 ? 14.272 -11.111 -14.045 1.00 90.69 269 ILE A C 1
ATOM 2118 O O . ILE A 1 269 ? 14.210 -11.980 -14.914 1.00 90.69 269 ILE A O 1
ATOM 2122 N N . ALA A 1 270 ? 13.650 -11.200 -12.879 1.00 93.12 270 ALA A N 1
ATOM 2123 C CA . ALA A 1 270 ? 12.815 -12.320 -12.495 1.00 93.12 270 ALA A CA 1
ATOM 2124 C C . ALA A 1 270 ? 11.411 -11.837 -12.121 1.00 93.12 270 ALA A C 1
ATOM 2126 O O . ALA A 1 270 ? 11.206 -10.691 -11.709 1.00 93.12 270 ALA A O 1
ATOM 2127 N N . ILE A 1 271 ? 10.437 -12.731 -12.282 1.00 95.75 271 ILE A N 1
ATOM 2128 C CA . ILE A 1 271 ? 9.055 -12.525 -11.853 1.00 95.75 271 ILE A CA 1
ATOM 2129 C C . ILE A 1 271 ? 8.736 -13.622 -10.844 1.00 95.75 271 ILE A C 1
ATOM 2131 O O . ILE A 1 271 ? 8.673 -14.794 -11.207 1.00 95.75 271 ILE A O 1
ATOM 2135 N N . ALA A 1 272 ? 8.540 -13.245 -9.584 1.00 96.06 272 ALA A N 1
ATOM 2136 C CA . ALA A 1 272 ? 8.022 -14.153 -8.574 1.00 96.06 272 ALA A CA 1
ATOM 2137 C C . ALA A 1 272 ? 6.506 -14.260 -8.720 1.00 96.06 272 ALA A C 1
ATOM 2139 O O . ALA A 1 272 ? 5.822 -13.241 -8.825 1.00 96.06 272 ALA A O 1
ATOM 2140 N N . ARG A 1 273 ? 6.000 -15.493 -8.702 1.00 97.31 273 ARG A N 1
ATOM 2141 C CA . ARG A 1 273 ? 4.585 -15.794 -8.494 1.00 97.31 273 ARG A CA 1
ATOM 2142 C C . ARG A 1 273 ? 4.379 -16.011 -6.997 1.00 97.31 273 ARG A C 1
ATOM 2144 O O . ARG A 1 273 ? 5.091 -16.811 -6.401 1.00 97.31 273 ARG A O 1
ATOM 2151 N N . ILE A 1 274 ? 3.433 -15.293 -6.416 1.00 96.25 274 ILE A N 1
ATOM 2152 C CA . ILE A 1 274 ? 3.109 -15.315 -4.991 1.00 96.25 274 ILE A CA 1
ATOM 2153 C C . ILE A 1 274 ? 1.697 -15.879 -4.877 1.00 96.25 274 ILE A C 1
ATOM 2155 O O . ILE A 1 274 ? 0.782 -15.362 -5.515 1.00 96.25 274 ILE A O 1
ATOM 2159 N N . SER A 1 275 ? 1.538 -16.971 -4.135 1.00 96.06 275 SER A N 1
ATOM 2160 C CA . SER A 1 275 ? 0.227 -17.585 -3.919 1.00 96.06 275 SER A CA 1
ATOM 2161 C C . SER A 1 275 ? -0.651 -16.672 -3.069 1.00 96.06 275 SER A C 1
ATOM 2163 O O . SER A 1 275 ? -0.155 -16.063 -2.125 1.00 96.06 275 SER A O 1
ATOM 2165 N N . THR A 1 276 ? -1.942 -16.601 -3.384 1.00 96.31 276 THR A N 1
ATOM 2166 C CA . THR A 1 276 ? -2.954 -15.948 -2.535 1.00 96.31 276 THR A CA 1
ATOM 2167 C C . THR A 1 276 ? -3.780 -16.951 -1.731 1.00 96.31 276 THR A C 1
ATOM 2169 O O . THR A 1 276 ? -4.707 -16.566 -1.021 1.00 96.31 276 THR A O 1
ATOM 2172 N N . HIS A 1 277 ? -3.456 -18.243 -1.837 1.00 95.88 277 HIS A N 1
ATOM 2173 C CA . HIS A 1 277 ? -4.093 -19.288 -1.046 1.00 95.88 277 HIS A CA 1
ATOM 2174 C C . HIS A 1 277 ? -3.977 -18.976 0.451 1.00 95.88 277 HIS A C 1
ATOM 2176 O O . HIS A 1 277 ? -2.908 -18.578 0.908 1.00 95.88 277 HIS A O 1
ATOM 2182 N N . GLY A 1 278 ? -5.069 -19.169 1.191 1.00 94.50 278 GLY A N 1
ATOM 2183 C CA . GLY A 1 278 ? -5.132 -18.900 2.628 1.00 94.50 278 GLY A CA 1
ATOM 2184 C C . GLY A 1 278 ? -5.333 -17.426 2.990 1.00 94.50 278 GLY A C 1
ATOM 2185 O O . GLY A 1 278 ? -5.540 -17.123 4.159 1.00 94.50 278 GLY A O 1
ATOM 2186 N N . LEU A 1 279 ? -5.321 -16.486 2.034 1.00 96.25 279 LEU A N 1
ATOM 2187 C CA . LEU A 1 279 ? -5.652 -15.092 2.336 1.00 96.25 279 LEU A CA 1
ATOM 2188 C C . LEU A 1 279 ? -7.156 -14.930 2.589 1.00 96.25 279 LEU A C 1
ATOM 2190 O O . LEU A 1 279 ? -7.986 -15.231 1.728 1.00 96.25 279 LEU A O 1
ATOM 2194 N N . ARG A 1 280 ? -7.499 -14.387 3.758 1.00 95.50 280 ARG A N 1
ATOM 2195 C CA . ARG A 1 280 ? -8.860 -14.024 4.156 1.00 95.50 280 ARG A CA 1
ATOM 2196 C C . ARG A 1 280 ? -9.040 -12.503 4.151 1.00 95.50 280 ARG A C 1
ATOM 2198 O O . ARG A 1 280 ? -8.119 -11.782 4.544 1.00 95.50 280 ARG A O 1
ATOM 2205 N N . PRO A 1 281 ? -10.206 -11.999 3.710 1.00 96.88 281 PRO A N 1
ATOM 2206 C CA . PRO A 1 281 ? -10.504 -10.577 3.769 1.00 96.88 281 PRO A CA 1
ATOM 2207 C C . PRO A 1 281 ? -10.673 -10.137 5.224 1.00 96.88 281 PRO A C 1
ATOM 2209 O O . PRO A 1 281 ? -11.366 -10.790 6.002 1.00 96.88 281 PRO A O 1
ATOM 2212 N N . VAL A 1 282 ? -10.077 -8.998 5.560 1.00 97.25 282 VAL A N 1
ATOM 2213 C CA . VAL A 1 282 ? -10.252 -8.309 6.843 1.00 97.25 282 VAL A CA 1
ATOM 2214 C C . VAL A 1 282 ? -10.587 -6.841 6.634 1.00 97.25 282 VAL A C 1
ATOM 2216 O O . VAL A 1 282 ? -10.242 -6.265 5.595 1.00 97.25 282 VAL A O 1
ATOM 2219 N N . THR A 1 283 ? -11.200 -6.222 7.636 1.00 97.38 283 THR A N 1
ATOM 2220 C CA . THR A 1 283 ? -11.320 -4.765 7.736 1.00 97.38 283 THR A CA 1
ATOM 2221 C C . THR A 1 283 ? -10.624 -4.287 8.996 1.00 97.38 283 THR A C 1
ATOM 2223 O O . THR A 1 283 ? -10.857 -4.821 10.077 1.00 97.38 283 THR A O 1
ATOM 2226 N N . ILE A 1 284 ? -9.775 -3.276 8.845 1.00 96.75 284 ILE A N 1
ATOM 2227 C CA . ILE A 1 284 ? -9.140 -2.572 9.958 1.00 96.75 284 ILE A CA 1
ATOM 2228 C C . ILE A 1 284 ? -9.978 -1.328 10.248 1.00 96.75 284 ILE A C 1
ATOM 2230 O O . ILE A 1 284 ? -10.137 -0.472 9.374 1.00 96.75 284 ILE A O 1
ATOM 2234 N N . HIS A 1 285 ? -10.517 -1.243 11.458 1.00 96.75 285 HIS A N 1
ATOM 2235 C CA . HIS A 1 285 ? -11.290 -0.114 11.962 1.00 96.75 285 HIS A CA 1
ATOM 2236 C C . HIS A 1 285 ? -10.412 0.710 12.893 1.00 96.75 285 HIS A C 1
ATOM 2238 O O . HIS A 1 285 ? -9.745 0.162 13.769 1.00 96.75 285 HIS A O 1
ATOM 2244 N N . ALA A 1 286 ? -10.401 2.021 12.686 1.00 96.88 286 ALA A N 1
ATOM 2245 C CA . ALA A 1 286 ? -9.600 2.953 13.468 1.00 96.88 286 ALA A CA 1
ATOM 2246 C C . ALA A 1 286 ? -10.166 4.372 13.356 1.00 96.88 286 ALA A C 1
ATOM 2248 O O . ALA A 1 286 ? -10.941 4.658 12.440 1.00 96.88 286 ALA A O 1
ATOM 2249 N N . ASP A 1 287 ? -9.710 5.277 14.218 1.00 96.94 287 ASP A N 1
ATOM 2250 C CA . ASP A 1 287 ? -9.915 6.710 14.034 1.00 96.94 287 ASP A CA 1
ATOM 2251 C C . ASP A 1 287 ? -8.690 7.320 13.351 1.00 96.94 287 ASP A C 1
ATOM 2253 O O . ASP A 1 287 ? -7.564 7.205 13.826 1.00 96.94 287 ASP A O 1
ATOM 2257 N N . LEU A 1 288 ? -8.890 7.984 12.216 1.00 96.31 288 LEU A N 1
ATOM 2258 C CA . LEU A 1 288 ? -7.837 8.734 11.544 1.00 96.31 288 LEU A CA 1
ATOM 2259 C C . LEU A 1 288 ? -7.866 10.178 12.037 1.00 96.31 288 LEU A C 1
ATOM 2261 O O . LEU A 1 288 ? -8.842 10.896 11.801 1.00 96.31 288 LEU A O 1
ATOM 2265 N N . LYS A 1 289 ? -6.777 10.607 12.674 1.00 96.12 289 LYS A N 1
ATOM 2266 C CA . LYS A 1 289 ? -6.546 12.008 13.015 1.00 96.12 289 LYS A CA 1
ATOM 2267 C C . LYS A 1 289 ? -5.759 12.678 11.898 1.00 96.12 289 LYS A C 1
ATOM 2269 O O . LYS A 1 289 ? -4.642 12.268 11.589 1.00 96.12 289 LYS A O 1
ATOM 2274 N N . GLU A 1 290 ? -6.324 13.731 11.325 1.00 94.25 290 GLU A N 1
ATOM 2275 C CA . GLU A 1 290 ? -5.716 14.549 10.278 1.00 94.25 290 GLU A CA 1
ATOM 2276 C C . GLU A 1 290 ? -5.442 15.953 10.837 1.00 94.25 290 GLU A C 1
ATOM 2278 O O . GLU A 1 290 ? -6.339 16.625 11.348 1.00 94.25 290 GLU A O 1
ATOM 2283 N N . THR A 1 291 ? -4.192 16.409 10.746 1.00 93.62 291 THR A N 1
ATOM 2284 C CA . THR A 1 291 ? -3.817 17.799 11.031 1.00 93.62 291 THR A CA 1
ATOM 2285 C C . THR A 1 291 ? -3.848 18.576 9.727 1.00 93.62 291 THR A C 1
ATOM 2287 O O . THR A 1 291 ? -3.100 18.274 8.790 1.00 93.62 291 THR A O 1
ATOM 2290 N N . ILE A 1 292 ? -4.700 19.589 9.681 1.00 91.31 292 ILE A N 1
ATOM 2291 C CA . ILE A 1 292 ? -5.007 20.365 8.490 1.00 91.31 292 ILE A CA 1
ATOM 2292 C C . ILE A 1 292 ? -4.421 21.765 8.652 1.00 91.31 292 ILE A C 1
ATOM 2294 O O . ILE A 1 292 ? -4.698 22.474 9.618 1.00 91.31 292 ILE A O 1
ATOM 2298 N N . GLN A 1 293 ? -3.603 22.170 7.688 1.00 90.19 293 GLN A N 1
ATOM 2299 C CA . GLN A 1 293 ? -3.152 23.542 7.545 1.00 90.19 293 GLN A CA 1
ATOM 2300 C C . GLN A 1 293 ? -4.211 24.326 6.775 1.00 90.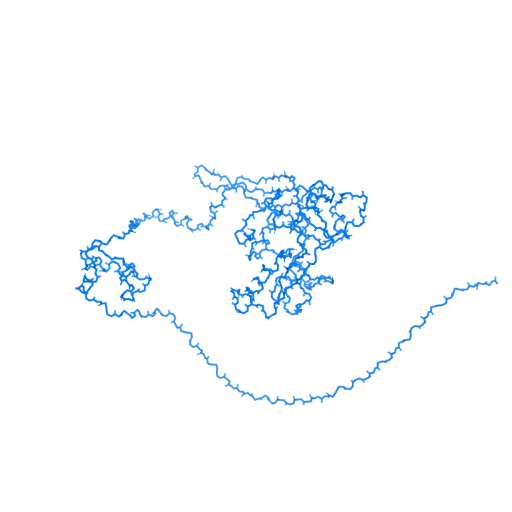19 293 GLN A C 1
ATOM 2302 O O . GLN A 1 293 ? -4.365 24.147 5.562 1.00 90.19 293 GLN A O 1
ATOM 2307 N N . ASN A 1 294 ? -4.939 25.186 7.490 1.00 86.12 294 ASN A N 1
ATOM 2308 C CA . ASN A 1 294 ? -5.923 26.067 6.879 1.00 86.12 294 ASN A CA 1
ATOM 2309 C C . ASN A 1 294 ? -5.193 27.235 6.216 1.00 86.12 294 ASN A C 1
ATOM 2311 O O . ASN A 1 294 ? -4.409 27.952 6.847 1.00 86.12 294 ASN A O 1
ATOM 2315 N N . ILE A 1 295 ? -5.441 27.391 4.921 1.00 82.56 295 ILE A N 1
ATOM 2316 C CA . ILE A 1 295 ? -4.935 28.502 4.125 1.00 82.56 295 ILE A CA 1
ATOM 2317 C C . ILE A 1 295 ? -6.143 29.373 3.822 1.00 82.56 295 ILE A C 1
ATOM 2319 O O . ILE A 1 295 ? -7.001 28.977 3.032 1.00 82.56 295 ILE A O 1
ATOM 2323 N N . GLY A 1 296 ? -6.223 30.531 4.466 1.00 80.50 296 GLY A N 1
ATOM 2324 C CA . GLY A 1 296 ? -7.218 31.525 4.101 1.00 80.50 296 GLY A CA 1
ATOM 2325 C C . GLY A 1 296 ? -6.606 32.654 3.295 1.00 80.50 296 GLY A C 1
ATOM 2326 O O . GLY A 1 296 ? -5.508 32.528 2.747 1.00 80.50 296 GLY A O 1
ATOM 2327 N N . LYS A 1 297 ? -7.363 33.735 3.146 1.00 79.81 297 LYS A N 1
ATOM 2328 C CA . LYS A 1 297 ? -6.991 34.858 2.288 1.00 79.81 297 LYS A CA 1
ATOM 2329 C C . LYS A 1 297 ? -7.101 36.148 3.068 1.00 79.81 297 LYS A C 1
ATOM 2331 O O . LYS A 1 297 ? -8.160 36.443 3.616 1.00 79.81 297 LYS A O 1
ATOM 2336 N N . ASP A 1 298 ? -6.038 36.939 3.035 1.00 78.00 298 ASP A N 1
ATOM 2337 C CA . ASP A 1 298 ? -6.068 38.284 3.586 1.00 78.00 298 ASP A CA 1
ATOM 2338 C C . ASP A 1 298 ? -6.975 39.223 2.772 1.00 78.00 298 ASP A C 1
ATOM 2340 O O . ASP A 1 298 ? -7.517 38.884 1.713 1.00 78.00 298 ASP A O 1
ATOM 2344 N N . GLU A 1 299 ? -7.118 40.451 3.265 1.00 78.94 299 GLU A N 1
ATOM 2345 C CA . GLU A 1 299 ? -7.894 41.519 2.627 1.00 78.94 299 GLU A CA 1
ATOM 2346 C C . GLU A 1 299 ? -7.417 41.881 1.203 1.00 78.94 299 GLU A C 1
ATOM 2348 O O . GLU A 1 299 ? -8.156 42.501 0.435 1.00 78.94 299 GLU A O 1
ATOM 2353 N N . PHE A 1 300 ? -6.211 41.456 0.811 1.00 75.44 300 PHE A N 1
ATOM 2354 C CA . PHE A 1 300 ? -5.631 41.646 -0.519 1.00 75.44 300 PHE A CA 1
ATOM 2355 C C . PHE A 1 300 ? -5.721 40.388 -1.396 1.00 75.44 300 PHE A C 1
ATOM 2357 O O . PHE A 1 300 ? -5.226 40.385 -2.530 1.00 75.44 300 PHE A O 1
ATOM 2364 N N . GLY A 1 301 ? -6.365 39.327 -0.904 1.00 76.00 301 GLY A N 1
ATOM 2365 C CA . GLY A 1 301 ? -6.485 38.044 -1.585 1.00 76.00 301 GLY A CA 1
ATOM 2366 C C . GLY A 1 301 ? -5.177 37.253 -1.640 1.00 76.00 301 GLY A C 1
ATOM 2367 O O . GLY A 1 301 ? -5.034 36.401 -2.522 1.00 76.00 301 GLY A O 1
ATOM 2368 N N . LEU A 1 302 ? -4.217 37.552 -0.761 1.00 76.50 302 LEU A N 1
ATOM 2369 C CA . LEU A 1 302 ? -2.991 36.782 -0.588 1.00 76.50 302 LEU A CA 1
ATOM 2370 C C . LEU A 1 302 ? -3.225 35.659 0.417 1.00 76.50 302 LEU A C 1
ATOM 2372 O O . LEU A 1 302 ? -3.889 35.844 1.431 1.00 76.50 302 LEU A O 1
ATOM 2376 N N . ASP A 1 303 ? -2.641 34.501 0.126 1.00 77.38 303 ASP A N 1
ATOM 2377 C CA . ASP A 1 303 ? -2.750 33.332 0.986 1.00 77.38 303 ASP A CA 1
ATOM 2378 C C . ASP A 1 303 ? -2.086 33.610 2.344 1.00 77.38 303 ASP A C 1
ATOM 2380 O O . ASP A 1 303 ? -0.879 33.877 2.421 1.00 77.38 303 ASP A O 1
ATOM 2384 N N . THR A 1 304 ? -2.876 33.529 3.410 1.00 76.94 304 THR A N 1
ATOM 2385 C CA . THR A 1 304 ? -2.432 33.629 4.799 1.00 76.94 304 THR A CA 1
ATOM 2386 C C . THR A 1 304 ? -2.590 32.285 5.488 1.00 76.94 304 THR A C 1
ATOM 2388 O O . THR A 1 304 ? -3.597 31.595 5.343 1.00 76.94 304 THR A O 1
ATOM 2391 N N . LEU A 1 305 ? -1.561 31.894 6.240 1.00 76.50 305 LEU A N 1
ATOM 2392 C CA . LEU A 1 305 ? -1.636 30.737 7.126 1.00 76.50 305 LEU A CA 1
ATOM 2393 C C . LEU A 1 305 ? -2.494 31.139 8.319 1.00 76.50 305 LEU A C 1
ATOM 2395 O O . LEU A 1 305 ? -2.043 31.936 9.139 1.00 76.50 305 LEU A O 1
ATOM 2399 N N . GLU A 1 306 ? -3.729 30.647 8.355 1.00 70.94 306 GLU A N 1
ATOM 2400 C CA . GLU A 1 306 ? -4.723 31.147 9.303 1.00 70.94 306 GLU A CA 1
ATOM 2401 C C . GLU A 1 306 ? -4.728 30.363 10.605 1.00 70.94 306 GLU A C 1
ATOM 2403 O O . GLU A 1 306 ? -4.739 31.005 11.641 1.00 70.94 306 GLU A O 1
ATOM 2408 N N . ASP A 1 307 ? -4.646 29.027 10.573 1.00 83.62 307 ASP A N 1
ATOM 2409 C CA . ASP A 1 307 ? -4.447 28.191 11.768 1.00 83.62 307 ASP A CA 1
ATOM 2410 C C . ASP A 1 307 ? -4.286 26.703 11.404 1.00 83.62 307 ASP A C 1
ATOM 2412 O O . ASP A 1 307 ? -4.647 26.262 10.306 1.00 83.62 307 ASP A O 1
ATOM 2416 N N . LEU A 1 308 ? -3.767 25.904 12.344 1.00 90.00 308 LEU A N 1
ATOM 2417 C CA . LEU A 1 308 ? -3.812 24.441 12.265 1.00 90.00 308 LEU A CA 1
ATOM 2418 C C . LEU A 1 308 ? -5.106 23.934 12.908 1.00 90.00 308 LEU A C 1
ATOM 2420 O O . LEU A 1 308 ? -5.339 24.171 14.092 1.00 90.00 308 LEU A O 1
ATOM 2424 N N . SER A 1 309 ? -5.919 23.194 12.158 1.00 91.88 309 SER A N 1
ATOM 2425 C CA . SER A 1 309 ? -7.046 22.442 12.713 1.00 91.88 309 SER A CA 1
ATOM 2426 C C . SER A 1 309 ? -6.718 20.955 12.788 1.00 91.88 309 SER A C 1
ATOM 2428 O O . SER A 1 309 ? -5.788 20.449 12.157 1.00 91.88 309 SER A O 1
ATOM 2430 N N . THR A 1 310 ? -7.462 20.243 13.625 1.00 93.88 310 THR A N 1
ATOM 2431 C CA . THR A 1 310 ? -7.395 18.789 13.738 1.00 93.88 310 THR A CA 1
ATOM 2432 C C . THR A 1 310 ? -8.785 18.234 13.504 1.00 93.88 310 THR A C 1
ATOM 2434 O O . THR A 1 310 ? -9.734 18.661 14.160 1.00 93.88 310 THR A O 1
ATOM 2437 N N . GLU A 1 311 ? -8.890 17.269 12.602 1.00 93.81 311 GLU A N 1
ATOM 2438 C CA . GLU A 1 311 ? -10.110 16.510 12.357 1.00 93.81 311 GLU A CA 1
ATOM 2439 C C . GLU A 1 311 ? -9.871 15.045 12.714 1.00 93.81 311 GLU A C 1
ATOM 2441 O O . GLU A 1 311 ? -8.797 14.500 12.463 1.00 93.81 311 GLU A O 1
ATOM 2446 N N . ILE A 1 312 ? -10.866 14.411 13.331 1.00 95.31 312 ILE A N 1
ATOM 2447 C CA . ILE A 1 312 ? -10.850 12.982 13.644 1.00 95.31 312 ILE A CA 1
ATOM 2448 C C . ILE A 1 312 ? -12.056 12.363 12.959 1.00 95.31 312 ILE A C 1
ATOM 2450 O O . ILE A 1 312 ? -13.173 12.872 13.076 1.00 95.31 312 ILE A O 1
ATOM 2454 N N . ARG A 1 313 ? -11.830 11.273 12.231 1.00 94.94 313 ARG A N 1
ATOM 2455 C CA . ARG A 1 313 ? -12.895 10.548 11.543 1.00 94.94 313 ARG A CA 1
ATOM 2456 C C . ARG A 1 313 ? -12.646 9.043 11.567 1.00 94.94 313 ARG A C 1
ATOM 2458 O O . ARG A 1 313 ? -11.501 8.629 11.379 1.00 94.94 313 ARG A O 1
ATOM 2465 N N . PRO A 1 314 ? -13.701 8.225 11.682 1.00 96.19 314 PRO A N 1
ATOM 2466 C CA . PRO A 1 314 ? -13.553 6.784 11.599 1.00 96.19 314 PRO A CA 1
ATOM 2467 C C . PRO A 1 314 ? -13.148 6.371 10.180 1.00 96.19 314 PRO A C 1
ATOM 2469 O O . PRO A 1 314 ? -13.648 6.911 9.183 1.00 96.19 314 PRO A O 1
ATOM 2472 N N . VAL A 1 315 ? -12.258 5.387 10.084 1.00 95.81 315 VAL A N 1
ATOM 2473 C CA . VAL A 1 315 ? -11.815 4.764 8.836 1.00 95.81 315 VAL A CA 1
ATOM 2474 C C . VAL A 1 315 ? -11.971 3.250 8.879 1.00 95.81 315 VAL A C 1
ATOM 2476 O O . VAL A 1 315 ? -11.836 2.619 9.922 1.00 95.81 315 VAL A O 1
ATOM 2479 N N . GLN A 1 316 ? -12.269 2.683 7.714 1.00 95.75 316 GLN A N 1
ATOM 2480 C CA . GLN A 1 316 ? -12.391 1.254 7.465 1.00 95.75 316 GLN A CA 1
ATOM 2481 C C . GLN A 1 316 ? -11.454 0.909 6.317 1.00 95.75 316 GLN A C 1
ATOM 2483 O O . GLN A 1 316 ? -11.667 1.322 5.174 1.00 95.75 316 GLN A O 1
ATOM 2488 N N . ILE A 1 317 ? -10.382 0.188 6.625 1.00 96.38 317 ILE A N 1
ATOM 2489 C CA . ILE A 1 317 ? -9.319 -0.109 5.673 1.00 96.38 317 ILE A CA 1
ATOM 2490 C C . ILE A 1 317 ? -9.435 -1.583 5.273 1.00 96.38 317 ILE A C 1
ATOM 2492 O O . ILE A 1 317 ? -9.165 -2.460 6.097 1.00 96.38 317 ILE A O 1
ATOM 2496 N N . PRO A 1 318 ? -9.852 -1.879 4.028 1.00 96.25 318 PRO A N 1
ATOM 2497 C CA . PRO A 1 318 ? -9.911 -3.246 3.541 1.00 96.25 318 PRO A CA 1
ATOM 2498 C C . PRO A 1 318 ? -8.494 -3.791 3.358 1.00 96.25 318 PRO A C 1
ATOM 2500 O O . PRO A 1 318 ? -7.654 -3.179 2.693 1.00 96.25 318 PRO A O 1
ATOM 2503 N N . ALA A 1 319 ? -8.243 -4.965 3.921 1.00 96.94 319 ALA A N 1
ATOM 2504 C CA . ALA A 1 319 ? -6.992 -5.688 3.766 1.00 96.94 319 ALA A CA 1
ATOM 2505 C C . ALA A 1 319 ? -7.250 -7.194 3.602 1.00 96.94 319 ALA A C 1
ATOM 2507 O O . ALA A 1 319 ? -8.401 -7.649 3.605 1.00 96.94 319 ALA A O 1
ATOM 2508 N N . TRP A 1 320 ? -6.174 -7.950 3.409 1.00 97.06 320 TRP A N 1
ATOM 2509 C CA . TRP A 1 320 ? -6.167 -9.407 3.373 1.00 97.06 320 TRP A CA 1
ATOM 2510 C C . TRP A 1 320 ? -4.997 -9.920 4.203 1.00 97.06 320 TRP A C 1
ATOM 2512 O O . TRP A 1 320 ? -3.884 -9.408 4.076 1.00 97.06 320 TRP A O 1
ATOM 2522 N N . ILE A 1 321 ? -5.242 -10.933 5.025 1.00 96.12 321 ILE A N 1
ATOM 2523 C CA . ILE A 1 321 ? -4.221 -11.572 5.862 1.00 96.12 321 ILE A CA 1
ATOM 2524 C C . ILE A 1 321 ? -4.324 -13.085 5.738 1.00 96.12 321 ILE A C 1
ATOM 2526 O O . ILE A 1 321 ? -5.394 -13.614 5.440 1.00 96.12 321 ILE A O 1
ATOM 2530 N N . HIS A 1 322 ? -3.212 -13.784 5.935 1.00 95.06 322 HIS A N 1
ATOM 2531 C CA . HIS A 1 322 ? -3.212 -15.241 5.887 1.00 95.06 322 HIS A CA 1
ATOM 2532 C C . HIS A 1 322 ? -3.994 -15.828 7.072 1.00 95.06 322 HIS A C 1
ATOM 2534 O O . HIS A 1 322 ? -3.890 -15.336 8.194 1.00 95.06 322 HIS A O 1
ATOM 2540 N N . GLU A 1 323 ? -4.755 -16.893 6.832 1.00 94.00 323 GLU A N 1
ATOM 2541 C CA . GLU A 1 323 ? -5.593 -17.558 7.836 1.00 94.00 323 GLU A CA 1
ATOM 2542 C C . GLU A 1 323 ? -4.803 -18.086 9.039 1.00 94.00 323 GLU A C 1
ATOM 2544 O O . GLU A 1 323 ? -5.327 -18.110 10.148 1.00 94.00 323 GLU A O 1
ATOM 2549 N N . ASP A 1 324 ? -3.522 -18.412 8.858 1.00 93.06 324 ASP A N 1
ATOM 2550 C CA . ASP A 1 324 ? -2.632 -18.810 9.957 1.00 93.06 324 ASP A CA 1
ATOM 2551 C C . ASP A 1 324 ? -2.528 -17.727 11.039 1.00 93.06 324 ASP A C 1
ATOM 2553 O O . ASP A 1 324 ? -2.509 -18.054 12.224 1.00 93.06 324 ASP A O 1
ATOM 2557 N N . ALA A 1 325 ? -2.536 -16.445 10.661 1.00 91.62 325 ALA A N 1
ATOM 2558 C CA . ALA A 1 325 ? -2.523 -15.339 11.621 1.00 91.62 325 ALA A CA 1
ATOM 2559 C C . ALA A 1 325 ? -3.849 -15.197 12.387 1.00 91.62 325 ALA A C 1
ATOM 2561 O O . ALA A 1 325 ? -3.889 -14.615 13.466 1.00 91.62 325 ALA A O 1
ATOM 2562 N N . LEU A 1 326 ? -4.933 -15.753 11.841 1.00 90.19 326 LEU A N 1
ATOM 2563 C CA . LEU A 1 326 ? -6.261 -15.788 12.456 1.00 90.19 326 LEU A CA 1
ATOM 2564 C C . LEU A 1 326 ? -6.489 -17.057 13.286 1.00 90.19 326 LEU A C 1
ATOM 2566 O O . LEU A 1 326 ? -7.415 -17.109 14.090 1.00 90.19 326 LEU A O 1
ATOM 2570 N N . SER A 1 327 ? -5.664 -18.090 13.098 1.00 84.06 327 SER A N 1
ATOM 2571 C CA . SER A 1 327 ? -5.878 -19.416 13.687 1.00 84.06 327 SER A CA 1
ATOM 2572 C C . SER A 1 327 ? -5.895 -19.404 15.222 1.00 84.06 327 SER A C 1
ATOM 2574 O O . SER A 1 327 ? -6.649 -20.150 15.832 1.00 84.06 327 SER A O 1
ATOM 2576 N N . GLY A 1 328 ? -5.163 -18.495 15.873 1.00 82.00 328 GLY A N 1
ATOM 2577 C CA . GLY A 1 328 ? -5.203 -18.335 17.334 1.00 82.00 328 GLY A CA 1
ATOM 2578 C C . GLY A 1 328 ? -6.547 -17.841 17.890 1.00 82.00 328 GLY A C 1
ATOM 2579 O O . GLY A 1 328 ? -6.752 -17.873 19.101 1.00 82.00 328 GLY A O 1
ATOM 2580 N N . TYR A 1 329 ? -7.463 -17.416 17.016 1.00 84.31 329 TYR A N 1
ATOM 2581 C CA . TYR A 1 329 ? -8.669 -16.658 17.344 1.00 84.31 329 TYR A CA 1
ATOM 2582 C C . TYR A 1 329 ? -9.953 -17.333 16.838 1.00 84.31 329 TYR A C 1
ATOM 2584 O O . TYR A 1 329 ? -10.901 -16.651 16.469 1.00 84.31 329 TYR A O 1
ATOM 2592 N N . HIS A 1 330 ? -10.007 -18.670 16.819 1.00 73.44 330 HIS A N 1
ATOM 2593 C CA . HIS A 1 330 ? -11.114 -19.448 16.236 1.00 73.44 330 HIS A CA 1
ATOM 2594 C C . HIS A 1 330 ? -12.535 -19.042 16.676 1.00 73.44 330 HIS A C 1
ATOM 2596 O O . HIS A 1 330 ? -13.448 -19.111 15.858 1.00 73.44 330 HIS A O 1
ATOM 2602 N N . ASP A 1 331 ? -12.719 -18.613 17.929 1.00 81.56 331 ASP A N 1
ATOM 2603 C CA . ASP A 1 331 ? -14.029 -18.207 18.464 1.00 81.56 331 ASP A CA 1
ATOM 2604 C C . ASP A 1 331 ? -14.275 -16.691 18.384 1.00 81.56 331 ASP A C 1
ATOM 2606 O O . ASP A 1 331 ? -15.377 -16.216 18.670 1.00 81.56 331 ASP A O 1
ATOM 2610 N N . ALA A 1 332 ? -13.254 -15.915 18.018 1.00 84.12 332 ALA A N 1
ATOM 2611 C CA . ALA A 1 332 ? -13.348 -14.472 17.896 1.00 84.12 332 ALA A CA 1
ATOM 2612 C C . ALA A 1 332 ? -13.541 -14.073 16.429 1.00 84.12 332 ALA A C 1
ATOM 2614 O O . ALA A 1 332 ? -12.960 -14.638 15.507 1.00 84.12 332 ALA A O 1
ATOM 2615 N N . THR A 1 333 ? -14.353 -13.045 16.210 1.00 90.19 333 THR A N 1
ATOM 2616 C CA . THR A 1 333 ? -14.534 -12.420 14.890 1.00 90.19 333 THR A CA 1
ATOM 2617 C C . THR A 1 333 ? -13.738 -11.124 14.756 1.00 90.19 333 THR A C 1
ATOM 2619 O O . THR A 1 333 ? -13.898 -10.397 13.770 1.00 90.19 333 THR A O 1
ATOM 2622 N N . SER A 1 334 ? -12.938 -10.805 15.776 1.00 95.12 334 SER A N 1
ATOM 2623 C CA . SER A 1 334 ? -12.145 -9.589 15.870 1.00 95.12 334 SER A CA 1
ATOM 2624 C C . SER A 1 334 ? -10.885 -9.774 16.714 1.00 95.12 334 SER A C 1
ATOM 2626 O O . SER A 1 334 ? -10.897 -10.584 17.638 1.00 95.12 334 SER A O 1
ATOM 2628 N N . MET A 1 335 ? -9.851 -8.975 16.448 1.00 95.75 335 MET A N 1
ATOM 2629 C CA . MET A 1 335 ? -8.645 -8.853 17.280 1.00 95.75 335 MET A CA 1
ATOM 2630 C C . MET A 1 335 ? -8.215 -7.388 17.419 1.00 95.75 335 MET A C 1
ATOM 2632 O O . MET A 1 335 ? -8.614 -6.544 16.606 1.00 95.75 335 MET A O 1
ATOM 2636 N N . THR A 1 336 ? -7.400 -7.089 18.428 1.00 95.75 336 THR A N 1
ATOM 2637 C CA . THR A 1 336 ? -6.755 -5.778 18.593 1.00 95.75 336 THR A CA 1
ATOM 2638 C C . THR A 1 336 ? -5.512 -5.647 17.711 1.00 95.75 336 THR A C 1
ATOM 2640 O O . THR A 1 336 ? -5.036 -6.613 17.108 1.00 95.75 336 THR A O 1
ATOM 2643 N N . LEU A 1 337 ? -4.959 -4.437 17.626 1.00 94.25 337 LEU A N 1
ATOM 2644 C CA . LEU A 1 337 ? -3.688 -4.218 16.943 1.00 94.25 337 LEU A CA 1
ATOM 2645 C C . LEU A 1 337 ? -2.532 -4.985 17.598 1.00 94.25 337 LEU A C 1
ATOM 2647 O O . LEU A 1 337 ? -1.724 -5.567 16.887 1.00 94.25 337 LEU A O 1
ATOM 2651 N N . GLU A 1 338 ? -2.451 -5.018 18.924 1.00 94.06 338 GLU A N 1
ATOM 2652 C CA . GLU A 1 338 ? -1.373 -5.710 19.641 1.00 94.06 338 GLU A CA 1
ATOM 2653 C C . GLU A 1 338 ? -1.391 -7.215 19.354 1.00 94.06 338 GLU A C 1
ATOM 2655 O O . GLU A 1 338 ? -0.344 -7.839 19.189 1.00 94.06 338 GLU A O 1
ATOM 2660 N N . GLU A 1 339 ? -2.590 -7.789 19.259 1.00 94.38 339 GLU A N 1
ATOM 2661 C CA . GLU A 1 339 ? -2.813 -9.180 18.870 1.00 94.38 339 GLU A CA 1
ATOM 2662 C C . GLU A 1 339 ? -2.372 -9.443 17.426 1.00 94.38 339 GLU A C 1
ATOM 2664 O O . GLU A 1 339 ? -1.654 -10.410 17.160 1.00 94.38 339 GLU A O 1
ATOM 2669 N N . LEU A 1 340 ? -2.726 -8.540 16.505 1.00 92.44 340 LEU A N 1
ATOM 2670 C CA . LEU A 1 340 ? -2.266 -8.597 15.120 1.00 92.44 340 LEU A CA 1
ATOM 2671 C C . LEU A 1 340 ? -0.738 -8.484 15.035 1.00 92.44 340 LEU A C 1
ATOM 2673 O O . LEU A 1 340 ? -0.111 -9.254 14.320 1.00 92.44 340 LEU A O 1
ATOM 2677 N N . GLU A 1 341 ? -0.118 -7.552 15.760 1.00 91.94 341 GLU A N 1
ATOM 2678 C CA . GLU A 1 341 ? 1.336 -7.365 15.772 1.00 91.94 341 GLU A CA 1
ATOM 2679 C C . GLU A 1 341 ? 2.062 -8.583 16.350 1.00 91.94 341 GLU A C 1
ATOM 2681 O O . GLU A 1 341 ? 3.078 -9.003 15.795 1.00 91.94 341 GLU A O 1
ATOM 2686 N N . ALA A 1 342 ? 1.522 -9.195 17.407 1.00 91.75 342 ALA A N 1
ATOM 2687 C CA . ALA A 1 342 ? 2.068 -10.412 18.001 1.00 91.75 342 ALA A CA 1
ATOM 2688 C C . ALA A 1 342 ? 2.003 -11.624 17.055 1.00 91.75 342 ALA A C 1
ATOM 2690 O O . ALA A 1 342 ? 2.858 -12.508 17.135 1.00 91.75 342 ALA A O 1
ATOM 2691 N N . ALA A 1 343 ? 1.020 -11.662 16.150 1.00 90.50 343 ALA A N 1
ATOM 2692 C CA . ALA A 1 343 ? 0.913 -12.690 15.117 1.00 90.50 343 ALA A CA 1
ATOM 2693 C C . ALA A 1 343 ? 1.899 -12.490 13.944 1.00 90.50 343 ALA A C 1
ATOM 2695 O O . ALA A 1 343 ? 2.033 -13.385 13.111 1.00 90.50 343 ALA A O 1
ATOM 2696 N N . GLU A 1 344 ? 2.569 -11.330 13.864 1.00 89.69 344 GLU A N 1
ATOM 2697 C CA . GLU A 1 344 ? 3.496 -10.929 12.792 1.00 89.69 344 GLU A CA 1
ATOM 2698 C C . GLU A 1 344 ? 3.000 -11.243 11.352 1.00 89.69 344 GLU A C 1
ATOM 2700 O O . GLU A 1 344 ? 3.746 -11.812 10.546 1.00 89.69 344 GLU A O 1
ATOM 2705 N N . PRO A 1 345 ? 1.752 -10.895 10.975 1.00 90.25 345 PRO A N 1
ATOM 2706 C CA . PRO A 1 345 ? 1.185 -11.299 9.700 1.00 90.25 345 PRO A CA 1
ATOM 2707 C C . PRO A 1 345 ? 1.749 -10.507 8.523 1.00 90.25 345 PRO A C 1
ATOM 2709 O O . PRO A 1 345 ? 2.067 -9.318 8.609 1.00 90.25 345 PRO A O 1
ATOM 2712 N N . GLU A 1 346 ? 1.728 -11.141 7.352 1.00 91.56 346 GLU A N 1
ATOM 2713 C CA . GLU A 1 346 ? 1.771 -10.417 6.086 1.00 91.56 346 GLU A CA 1
ATOM 2714 C C . GLU A 1 346 ? 0.397 -9.790 5.801 1.00 91.56 346 GLU A C 1
ATOM 2716 O O . GLU A 1 346 ? -0.602 -10.500 5.657 1.00 91.56 346 GLU A O 1
ATOM 2721 N N . ILE A 1 347 ? 0.353 -8.458 5.688 1.00 95.06 347 ILE A N 1
ATOM 2722 C CA . ILE A 1 347 ? -0.866 -7.710 5.358 1.00 95.06 347 ILE A CA 1
ATOM 2723 C C . ILE A 1 347 ? -0.825 -7.262 3.898 1.00 95.06 347 ILE A C 1
ATOM 2725 O O . ILE A 1 347 ? 0.080 -6.543 3.465 1.00 95.06 347 ILE A O 1
ATOM 2729 N N . TRP A 1 348 ? -1.849 -7.647 3.144 1.00 95.69 348 TRP A N 1
ATOM 2730 C CA . TRP A 1 348 ? -2.012 -7.302 1.738 1.00 95.69 348 TRP A CA 1
ATOM 2731 C C . TRP A 1 348 ? -3.105 -6.251 1.565 1.00 95.69 348 TRP A C 1
ATOM 2733 O O . TRP A 1 348 ? -4.226 -6.408 2.044 1.00 95.69 348 TRP A O 1
ATOM 2743 N N . LEU A 1 349 ? -2.785 -5.186 0.832 1.00 94.88 349 LEU A N 1
ATOM 2744 C CA . LEU A 1 349 ? -3.723 -4.118 0.498 1.00 94.88 349 LEU A CA 1
ATOM 2745 C C . LEU A 1 349 ? -3.974 -4.090 -1.007 1.00 94.88 349 LEU A C 1
ATOM 2747 O O . LEU A 1 349 ? -3.028 -4.089 -1.799 1.00 94.88 349 LEU A O 1
ATOM 2751 N N . SER A 1 350 ? -5.242 -3.990 -1.397 1.00 92.50 350 SER A N 1
ATOM 2752 C CA . SER A 1 350 ? -5.625 -3.730 -2.783 1.00 92.50 350 SER A CA 1
ATOM 2753 C C . SER A 1 350 ? -5.775 -2.230 -3.014 1.00 92.50 350 SER A C 1
ATOM 2755 O O . SER A 1 350 ? -6.560 -1.568 -2.341 1.00 92.50 350 SER A O 1
ATOM 2757 N N . ILE A 1 351 ? -5.050 -1.684 -3.994 1.00 89.19 351 ILE A N 1
ATOM 2758 C CA . ILE A 1 351 ? -5.157 -0.262 -4.364 1.00 89.19 351 ILE A CA 1
ATOM 2759 C C . ILE A 1 351 ? -6.585 0.069 -4.808 1.00 89.19 351 ILE A C 1
ATOM 2761 O O . ILE A 1 351 ? -7.106 1.119 -4.441 1.00 89.19 351 ILE A O 1
ATOM 2765 N N . THR A 1 352 ? -7.219 -0.833 -5.557 1.00 87.94 352 THR A N 1
ATOM 2766 C CA . THR A 1 352 ? -8.612 -0.705 -5.993 1.00 87.94 352 THR A CA 1
ATOM 2767 C C . THR A 1 352 ? -9.540 -0.593 -4.786 1.00 87.94 352 THR A C 1
ATOM 2769 O O . THR A 1 352 ? -10.318 0.349 -4.690 1.00 87.94 352 THR A O 1
ATOM 2772 N N . GLU A 1 353 ? -9.407 -1.485 -3.799 1.00 91.25 353 GLU A N 1
ATOM 2773 C CA . GLU A 1 353 ? -10.246 -1.439 -2.593 1.00 91.25 353 GLU A CA 1
ATOM 2774 C C . GLU A 1 353 ? -9.972 -0.185 -1.747 1.00 91.25 353 GLU A C 1
ATOM 2776 O O . GLU A 1 353 ? -10.910 0.447 -1.264 1.00 91.25 353 GLU A O 1
ATOM 2781 N N . LEU A 1 354 ? -8.708 0.235 -1.628 1.00 91.25 354 LEU A N 1
ATOM 2782 C CA . LEU A 1 354 ? -8.320 1.456 -0.909 1.00 91.25 354 LEU A CA 1
ATOM 2783 C C . LEU A 1 354 ? -8.875 2.741 -1.544 1.00 91.25 354 LEU A C 1
ATOM 2785 O O . LEU A 1 354 ? -9.119 3.721 -0.840 1.00 91.25 354 LEU A O 1
ATOM 2789 N N . ARG A 1 355 ? -9.082 2.760 -2.866 1.00 88.00 355 ARG A N 1
ATOM 2790 C CA . ARG A 1 355 ? -9.733 3.880 -3.572 1.00 88.00 355 ARG A CA 1
ATOM 2791 C C . ARG A 1 355 ? -11.235 3.947 -3.302 1.00 88.00 355 ARG A C 1
ATOM 2793 O O . ARG A 1 355 ? -11.818 5.024 -3.387 1.00 88.00 355 ARG A O 1
ATOM 2800 N N . HIS A 1 356 ? -11.850 2.811 -2.982 1.00 87.69 356 HIS A N 1
ATOM 2801 C CA . HIS A 1 356 ? -13.276 2.711 -2.678 1.00 87.69 356 HIS A CA 1
ATOM 2802 C C . HIS A 1 356 ? -13.595 2.795 -1.183 1.00 87.69 356 HIS A C 1
ATOM 2804 O O . HIS A 1 356 ? -14.767 2.899 -0.824 1.00 87.69 356 HIS A O 1
ATOM 2810 N N . CYS A 1 357 ? -12.587 2.780 -0.309 1.00 88.75 357 CYS A N 1
ATOM 2811 C CA . CYS A 1 357 ? -12.795 2.958 1.120 1.00 88.75 357 CYS A CA 1
ATOM 2812 C C . CYS A 1 357 ? -12.746 4.435 1.538 1.00 88.75 357 CYS A C 1
ATOM 2814 O O . CYS A 1 357 ? -12.357 5.338 0.791 1.00 88.75 357 CYS A O 1
ATOM 2816 N N . ASN A 1 358 ? -13.122 4.698 2.786 1.00 90.00 358 ASN A N 1
ATOM 2817 C CA . ASN A 1 358 ? -13.156 6.048 3.339 1.00 90.00 358 ASN A CA 1
ATOM 2818 C C . ASN A 1 358 ? -11.762 6.614 3.687 1.00 90.00 358 ASN A C 1
ATOM 2820 O O . ASN A 1 358 ? -11.685 7.711 4.234 1.00 90.00 358 ASN A O 1
ATOM 2824 N N . LEU A 1 359 ? -10.656 5.950 3.327 1.00 87.88 359 LEU A N 1
ATOM 2825 C CA . LEU A 1 359 ? -9.299 6.512 3.427 1.00 87.88 359 LEU A CA 1
ATOM 2826 C C . LEU A 1 359 ? -9.013 7.575 2.346 1.00 87.88 359 LEU A C 1
ATOM 2828 O O . LEU A 1 359 ? -8.064 8.345 2.484 1.00 87.88 359 LEU A O 1
ATOM 2832 N N . LYS A 1 360 ? -9.862 7.668 1.307 1.00 83.25 360 LYS A N 1
ATOM 2833 C CA . LYS A 1 360 ? -9.794 8.674 0.227 1.00 83.25 360 LYS A CA 1
ATOM 2834 C C . LYS A 1 360 ? -8.469 8.653 -0.555 1.00 83.25 360 LYS A C 1
ATOM 2836 O O . LYS A 1 360 ? -7.935 9.706 -0.903 1.00 83.25 360 LYS A O 1
ATOM 2841 N N . VAL A 1 361 ? -7.927 7.466 -0.843 1.00 84.75 361 VAL A N 1
ATOM 2842 C CA . VAL A 1 361 ? -6.714 7.331 -1.669 1.00 84.75 361 VAL A CA 1
ATOM 2843 C C . VAL A 1 361 ? -7.038 7.729 -3.122 1.00 84.75 361 VAL A C 1
ATOM 2845 O O . VAL A 1 361 ? -7.926 7.131 -3.726 1.00 84.75 361 VAL A O 1
ATOM 2848 N N . PRO A 1 362 ? -6.356 8.721 -3.722 1.00 78.25 362 PRO A N 1
ATOM 2849 C CA . PRO A 1 362 ? -6.673 9.218 -5.051 1.00 78.25 362 PRO A CA 1
ATOM 2850 C C . PRO A 1 362 ? -6.208 8.267 -6.155 1.00 78.25 362 PRO A C 1
ATOM 2852 O O . PRO A 1 362 ? -5.199 7.560 -6.050 1.00 78.25 362 PRO A O 1
ATOM 2855 N N . ALA A 1 363 ? -6.899 8.341 -7.289 1.00 71.19 363 ALA A N 1
ATOM 2856 C CA . ALA A 1 363 ? -6.397 7.808 -8.545 1.00 71.19 363 ALA A CA 1
ATOM 2857 C C . ALA A 1 363 ? -5.256 8.708 -9.052 1.00 71.19 363 ALA A C 1
ATOM 2859 O O . ALA A 1 363 ? -5.462 9.865 -9.420 1.00 71.19 363 ALA A O 1
ATOM 2860 N N . THR A 1 364 ? -4.023 8.201 -9.034 1.00 66.25 364 THR A N 1
ATOM 2861 C CA . THR A 1 364 ? -2.866 8.893 -9.615 1.00 66.25 364 THR A CA 1
ATOM 2862 C C . THR A 1 364 ? -2.619 8.399 -11.039 1.00 66.25 364 THR A C 1
ATOM 2864 O O . THR A 1 364 ? -2.642 7.194 -11.297 1.00 66.25 364 THR A O 1
ATOM 2867 N N . ARG A 1 365 ? -2.331 9.335 -11.960 1.00 55.38 365 ARG A N 1
ATOM 2868 C CA . ARG A 1 365 ? -2.057 9.031 -13.377 1.00 55.38 365 ARG A CA 1
ATOM 2869 C C . ARG A 1 365 ? -0.985 7.948 -13.519 1.00 55.38 365 ARG A C 1
ATOM 2871 O O . ARG A 1 365 ? 0.118 8.097 -12.990 1.00 55.38 365 ARG A O 1
ATOM 2878 N N . GLY A 1 366 ? -1.284 6.908 -14.296 1.00 54.47 366 GLY A N 1
ATOM 2879 C CA . GLY A 1 366 ? -0.365 5.792 -14.567 1.00 54.47 366 GLY A CA 1
ATOM 2880 C C . GLY A 1 366 ? -0.561 4.556 -13.681 1.00 54.47 366 GLY A C 1
ATOM 2881 O O . GLY A 1 366 ? 0.082 3.537 -13.933 1.00 54.47 366 GLY A O 1
ATOM 2882 N N . HIS A 1 367 ? -1.482 4.627 -12.714 1.00 53.41 367 HIS A N 1
ATOM 2883 C CA . HIS A 1 367 ? -2.083 3.476 -12.020 1.00 53.41 367 HIS A CA 1
ATOM 2884 C C . HIS A 1 367 ? -3.533 3.247 -12.464 1.00 53.41 367 HIS A C 1
ATOM 2886 O O . HIS A 1 367 ? -4.325 2.661 -11.729 1.00 53.41 367 HIS A O 1
ATOM 2892 N N . ASP A 1 368 ? -3.857 3.743 -13.657 1.00 40.72 368 ASP A N 1
ATOM 2893 C CA . ASP A 1 368 ? -5.158 3.647 -14.327 1.00 40.72 368 ASP A CA 1
ATOM 2894 C C . ASP A 1 368 ? -5.248 2.372 -15.187 1.00 40.72 368 ASP A C 1
ATOM 2896 O O . ASP A 1 368 ? -5.968 2.342 -16.173 1.00 40.72 368 ASP A O 1
ATOM 2900 N N . TYR A 1 369 ? -4.459 1.333 -14.884 1.00 39.22 369 TYR A N 1
ATOM 2901 C CA . TYR A 1 369 ? -4.550 0.045 -15.592 1.00 39.22 369 TYR A CA 1
ATOM 2902 C C . TYR A 1 369 ? -5.712 -0.828 -15.081 1.00 39.22 369 TYR A C 1
ATOM 2904 O O . TYR A 1 369 ? -5.645 -2.049 -15.218 1.00 39.22 369 TYR A O 1
ATOM 2912 N N . GLU A 1 370 ? -6.738 -0.197 -14.507 1.00 38.28 370 GLU A N 1
ATOM 2913 C CA . GLU A 1 370 ? -8.072 -0.779 -14.333 1.00 38.28 370 GLU A CA 1
ATOM 2914 C C . GLU A 1 370 ? -8.878 -0.601 -15.624 1.00 38.28 370 GLU A C 1
ATOM 2916 O O . GLU A 1 370 ? -8.910 0.539 -16.148 1.00 38.28 370 GLU A O 1
#

Foldseek 3Di:
DDDDDDDDDDDDDDDDDDDDDDDDDDDDDDDDDDPDDPPPPPPPPPPPDPPPQPPDDDLVVVQVVADPVGDDLVVVCVVRVHDPVCSVVSVVVNVVRPVDDHPDPDDPDPDPDDPVVVVVVCVVVVPPPPPPPDPDWDFPAKWWDDWKKKFFPDPVQVCVVPVCPQAQWWKAKDFLQDQKAAPPHDQVSADAQPVDGPDRDDPPDGIFFSYADDRGHCPALVNVLCVVDPPPPPHTRRDDDTHSDPVVNVVVQQCQDPNHPDPHHGPDMDMDIGGCPQKGKMKIKTKMKTWIQNWDADPVRDTDRDDIDIDIDIWIFIKIWGCQLCVVPVPDRMDTPVSSVVSVIDIGHDPVVRCVIPSPNDDDPPNPPD